Protein AF-A0AAE0JB68-F1 (afdb_monomer_lite)

Radius of gyration: 19.55 Å; chains: 1; bounding box: 58×39×53 Å

Secondary structure (DSSP, 8-state):
-HHHHHT-SSPPPHHHHHHSPPPPTT--EEEEEEEEEE-TTS--EEEEEEE--TTTTHHHHHHHHHTT---HHHHHHHHTT-EEEEEEEEEEEEPPPGGGHHHHHHHHHHHHHHHHHHTT-B-----TTHHHHHTTSSS-GGG-SSEE-BSS-GGGPPPTTGGGTT--HHHHHHHHHHHHHHHHHHHHT--

Sequence (191 aa):
GLSDVLQSAVPPTIDFFKSLPTLPNDALVWGIYALVFEKEDQLPKLYIGSGTESKIGLRDRFRDYNRGDFTDLPSKCLKKGWTEKHRGLLCWSSIPPEIDIPLQRLRFLAIEATLAFAFSVVRNRPQKTDDVWSEIVPWPQATFPWAPLCTHSAFWEVPRGIDKINITSEELEERKAMQAQRKYCLTCHRN

Foldseek 3Di:
DLVVQQVDLAHDAVVVLVPADDDDPPDQKKFKKKWWKDDPPDQIAIDIDIFQDQTRTCVVVVVCVVVLNDPDQVSVCVVVVIDGPDIHTPDIDHRDDPLCSQVVQVVRLVVRLVVCLLLVQAPDPPDPCPVVSCVVHSDDPVRYSHHHRHPDGSVPDDGPCNVRNPDDPVNVVVVVVVVVVVVVVVVVVVD

pLDDT: mean 88.95, std 10.43, range [44.5, 98.38]

Organism: NCBI:txid94610

Structure (mmCIF, N/CA/C/O backbone):
data_AF-A0AAE0JB68-F1
#
_entry.id   AF-A0AAE0JB68-F1
#
loop_
_atom_site.group_PDB
_atom_site.id
_atom_site.type_symbol
_atom_site.label_atom_id
_atom_site.label_alt_id
_atom_site.label_comp_id
_atom_site.label_asym_id
_atom_site.label_entity_id
_atom_site.label_seq_id
_atom_site.pdbx_PDB_ins_code
_atom_site.Cartn_x
_atom_site.Cartn_y
_atom_site.Cartn_z
_atom_site.occupancy
_atom_site.B_iso_or_equiv
_atom_site.auth_seq_id
_atom_site.auth_comp_id
_atom_site.auth_asym_id
_atom_site.auth_atom_id
_atom_site.pdbx_PDB_model_num
ATOM 1 N N . GLY A 1 1 ? -4.426 -16.993 4.082 1.00 78.00 1 GLY A N 1
ATOM 2 C CA . GLY A 1 1 ? -3.666 -16.002 3.287 1.00 78.00 1 GLY A CA 1
ATOM 3 C C . GLY A 1 1 ? -4.583 -14.885 2.810 1.00 78.00 1 GLY A C 1
ATOM 4 O O . GLY A 1 1 ? -5.727 -14.845 3.238 1.00 78.00 1 GLY A O 1
ATOM 5 N N . LEU A 1 2 ? -4.116 -13.979 1.938 1.00 87.38 2 LEU A N 1
ATOM 6 C CA . LEU A 1 2 ? -4.928 -12.839 1.464 1.00 87.38 2 LEU A CA 1
ATOM 7 C C . LEU A 1 2 ? -6.229 -13.279 0.762 1.00 87.38 2 LEU A C 1
ATOM 9 O O . LEU A 1 2 ? -7.265 -12.662 0.976 1.00 87.38 2 LEU A O 1
ATOM 13 N N . SER A 1 3 ? -6.192 -14.368 -0.015 1.00 88.62 3 SER A N 1
ATOM 14 C CA . SER A 1 3 ? -7.388 -14.929 -0.667 1.00 88.62 3 SER A CA 1
ATOM 15 C C . SER A 1 3 ? -8.459 -15.347 0.343 1.00 88.62 3 SER A C 1
ATOM 17 O O . SER A 1 3 ? -9.617 -14.981 0.183 1.00 88.62 3 SER A O 1
ATOM 19 N N . ASP A 1 4 ? -8.072 -16.061 1.404 1.00 91.00 4 ASP A N 1
ATOM 20 C CA . ASP A 1 4 ? -9.011 -16.513 2.442 1.00 91.00 4 ASP A CA 1
ATOM 21 C C . ASP A 1 4 ? -9.648 -15.324 3.168 1.00 91.00 4 ASP A C 1
ATOM 23 O O . ASP A 1 4 ? -10.833 -15.344 3.483 1.00 91.00 4 ASP A O 1
ATOM 27 N N . VAL A 1 5 ? -8.870 -14.256 3.389 1.00 92.94 5 VAL A N 1
ATOM 28 C CA . VAL A 1 5 ? -9.378 -13.018 3.990 1.00 92.94 5 VAL A CA 1
ATOM 29 C C . VAL A 1 5 ? -10.429 -12.377 3.098 1.00 92.94 5 VAL A C 1
ATOM 31 O O . VAL A 1 5 ? -11.480 -12.015 3.601 1.00 92.94 5 VAL A O 1
ATOM 34 N N . LEU A 1 6 ? -10.192 -12.273 1.789 1.00 91.06 6 LEU A N 1
ATOM 35 C CA . LEU A 1 6 ? -11.150 -11.672 0.853 1.00 91.06 6 LEU A CA 1
ATOM 36 C C . LEU A 1 6 ? -12.436 -12.498 0.675 1.00 91.06 6 LEU A C 1
ATOM 38 O O . LEU A 1 6 ? -13.438 -11.959 0.218 1.00 91.06 6 LEU A O 1
ATOM 42 N N . GLN A 1 7 ? -12.414 -13.783 1.033 1.00 91.88 7 GLN A N 1
ATOM 43 C CA . GLN A 1 7 ? -13.575 -14.681 0.985 1.00 91.88 7 GLN A CA 1
ATOM 44 C C . GLN A 1 7 ? -14.300 -14.803 2.337 1.00 91.88 7 GLN A C 1
ATOM 46 O O . GLN A 1 7 ? -15.308 -15.500 2.438 1.00 91.88 7 GLN A O 1
ATOM 51 N N . SER A 1 8 ? -13.797 -14.145 3.385 1.00 94.50 8 SER A N 1
ATOM 52 C CA . SER A 1 8 ? -14.402 -14.162 4.716 1.00 94.50 8 SER A CA 1
ATOM 53 C C . SER A 1 8 ? -15.726 -13.396 4.746 1.00 94.50 8 SER A C 1
ATOM 55 O O . SER A 1 8 ? -15.847 -12.310 4.181 1.00 94.50 8 SER A O 1
ATOM 57 N N . ALA A 1 9 ? -16.704 -13.911 5.496 1.00 94.00 9 ALA A N 1
ATOM 58 C CA . ALA A 1 9 ? -17.991 -13.246 5.714 1.00 94.00 9 ALA A CA 1
ATOM 59 C C . ALA A 1 9 ? -17.877 -11.936 6.519 1.00 94.00 9 ALA A C 1
ATOM 61 O O . ALA A 1 9 ? -18.766 -11.090 6.461 1.00 94.00 9 ALA A O 1
ATOM 62 N N . VAL A 1 10 ? -16.792 -11.771 7.279 1.00 94.69 10 VAL A N 1
ATOM 63 C CA . VAL A 1 10 ? -16.507 -10.575 8.085 1.00 94.69 10 VAL A CA 1
ATOM 64 C C . VAL A 1 10 ? -15.152 -9.984 7.699 1.00 94.69 10 VAL A C 1
ATOM 66 O O . VAL A 1 10 ? -14.248 -10.754 7.344 1.00 94.69 10 VAL A O 1
ATOM 69 N N . PRO A 1 11 ? -14.976 -8.650 7.780 1.00 95.38 11 PRO A N 1
ATOM 70 C CA . PRO A 1 11 ? -13.687 -8.034 7.502 1.00 95.38 11 PRO A CA 1
ATOM 71 C C . PRO A 1 11 ? -12.623 -8.547 8.482 1.00 95.38 11 PRO A C 1
ATOM 73 O O . PRO A 1 11 ? -12.948 -8.905 9.620 1.00 95.38 11 PRO A O 1
ATOM 76 N N . PRO A 1 12 ? -11.339 -8.581 8.079 1.00 96.81 12 PRO A N 1
ATOM 77 C CA . PRO A 1 12 ? -10.272 -8.938 9.003 1.00 96.81 12 PRO A CA 1
ATOM 78 C C . PRO A 1 12 ? -10.174 -7.907 10.135 1.00 96.81 12 PRO A C 1
ATOM 80 O O . PRO A 1 12 ? -10.667 -6.785 10.027 1.00 96.81 12 PRO A O 1
ATOM 83 N N . THR A 1 13 ? -9.493 -8.260 11.223 1.00 96.56 13 THR A N 1
ATOM 84 C CA . THR A 1 13 ? -9.129 -7.290 12.264 1.00 96.56 13 THR A CA 1
ATOM 85 C C . THR A 1 13 ? -7.887 -6.496 11.855 1.00 96.56 13 THR A C 1
ATOM 87 O O . THR A 1 13 ? -7.182 -6.855 10.909 1.00 96.56 13 THR A O 1
ATOM 90 N N . ILE A 1 14 ? -7.563 -5.427 12.591 1.00 97.12 14 ILE A N 1
ATOM 91 C CA . ILE A 1 14 ? -6.316 -4.683 12.350 1.00 97.12 14 ILE A CA 1
ATOM 92 C C . ILE A 1 14 ? -5.063 -5.557 12.554 1.00 97.12 14 ILE A C 1
ATOM 94 O O . ILE A 1 14 ? -4.027 -5.314 11.933 1.00 97.12 14 ILE A O 1
ATOM 98 N N . ASP A 1 15 ? -5.159 -6.605 13.378 1.00 97.06 15 ASP A N 1
ATOM 99 C CA . ASP A 1 15 ? -4.041 -7.500 13.688 1.00 97.06 15 ASP A CA 1
ATOM 100 C C . ASP A 1 15 ? -3.613 -8.339 12.486 1.00 97.06 15 ASP A C 1
ATOM 102 O O . ASP A 1 15 ? -2.429 -8.643 12.352 1.00 97.06 15 ASP A O 1
ATOM 106 N N . PHE A 1 16 ? -4.528 -8.626 11.551 1.00 97.06 16 PHE A N 1
ATOM 107 C CA . PHE A 1 16 ? -4.166 -9.217 10.263 1.00 97.06 16 PHE A CA 1
ATOM 108 C C . PHE A 1 16 ? -3.085 -8.385 9.567 1.00 97.06 16 PHE A C 1
ATOM 110 O O . PHE A 1 16 ? -2.043 -8.921 9.190 1.00 97.06 16 PHE A O 1
ATOM 117 N N . PHE A 1 17 ? -3.282 -7.067 9.470 1.00 97.94 17 PHE A N 1
ATOM 118 C CA . PHE A 1 17 ? -2.320 -6.175 8.824 1.00 97.94 17 PHE A CA 1
ATOM 119 C C . PHE A 1 17 ? -1.008 -6.097 9.596 1.00 97.94 17 PHE A C 1
ATOM 121 O O . PHE A 1 17 ? 0.047 -6.076 8.971 1.00 97.94 17 PHE A O 1
ATOM 128 N N . LYS A 1 18 ? -1.055 -6.119 10.934 1.00 97.69 18 LYS A N 1
ATOM 129 C CA . LYS A 1 18 ? 0.148 -6.176 11.783 1.00 97.69 18 LYS A CA 1
ATOM 130 C C . LYS A 1 18 ? 0.911 -7.499 11.660 1.00 97.69 18 LYS A C 1
ATOM 132 O O . LYS A 1 18 ? 2.112 -7.527 11.895 1.00 97.69 18 LYS A O 1
ATOM 137 N N . SER A 1 19 ? 0.235 -8.581 11.278 1.00 97.06 19 SER A N 1
ATOM 138 C CA . SER A 1 19 ? 0.860 -9.887 11.039 1.00 97.06 19 SER A CA 1
ATOM 139 C C . SER A 1 19 ? 1.493 -10.023 9.649 1.00 97.06 19 SER A C 1
ATOM 141 O O . SER A 1 19 ? 2.222 -10.983 9.401 1.00 97.06 19 SER A O 1
ATOM 143 N N . LEU A 1 20 ? 1.223 -9.085 8.728 1.00 96.88 20 LEU A N 1
ATOM 144 C CA . LEU A 1 20 ? 1.756 -9.147 7.368 1.00 96.88 20 LEU A CA 1
ATOM 145 C C . LEU A 1 20 ? 3.289 -9.065 7.378 1.00 96.88 20 LEU A C 1
ATOM 147 O O . LEU A 1 20 ? 3.852 -8.288 8.158 1.00 96.88 20 LEU A O 1
ATOM 151 N N . PRO A 1 21 ? 3.968 -9.793 6.474 1.00 96.25 21 PRO A N 1
ATOM 152 C CA . PRO A 1 21 ? 5.421 -9.778 6.399 1.00 96.25 21 PRO A CA 1
ATOM 153 C C . PRO A 1 21 ? 5.929 -8.373 6.078 1.00 96.25 21 PRO A C 1
ATOM 155 O O . PRO A 1 21 ? 5.356 -7.662 5.252 1.00 96.25 21 PRO A O 1
ATOM 158 N N . THR A 1 22 ? 7.017 -7.969 6.723 1.00 96.19 22 THR A N 1
ATOM 159 C CA . THR A 1 22 ? 7.701 -6.711 6.421 1.00 96.19 22 THR A CA 1
ATOM 160 C C . THR A 1 22 ? 8.677 -6.907 5.261 1.00 96.19 22 THR A C 1
ATOM 162 O O . THR A 1 22 ? 9.050 -8.029 4.917 1.00 96.19 22 THR A O 1
ATOM 165 N N . LEU A 1 23 ? 9.088 -5.810 4.622 1.00 94.12 23 LEU A N 1
ATOM 166 C CA . LEU A 1 23 ? 10.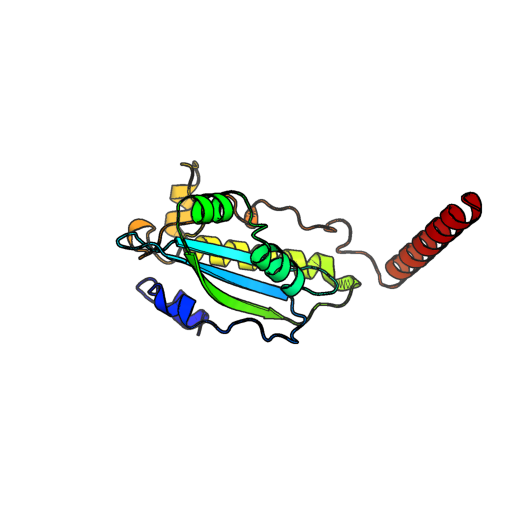091 -5.861 3.559 1.00 94.12 23 LEU A CA 1
ATOM 167 C C . LEU A 1 23 ? 11.459 -6.270 4.140 1.00 94.12 23 LEU A C 1
ATOM 169 O O . LEU A 1 23 ? 11.966 -5.545 5.000 1.00 94.12 23 LEU A O 1
ATOM 173 N N . PRO A 1 24 ? 12.091 -7.360 3.660 1.00 90.44 24 PRO A N 1
ATOM 174 C CA . PRO A 1 24 ? 13.457 -7.692 4.054 1.00 90.44 24 PRO A CA 1
ATOM 175 C C . PRO A 1 24 ? 14.432 -6.568 3.677 1.00 90.44 24 PRO A C 1
ATOM 177 O O . PRO A 1 24 ? 14.295 -5.946 2.621 1.00 90.44 24 PRO A O 1
ATOM 180 N N . ASN A 1 25 ? 15.434 -6.313 4.521 1.00 83.38 25 ASN A N 1
ATOM 181 C CA . ASN A 1 25 ? 16.357 -5.178 4.365 1.00 83.38 25 ASN A CA 1
ATOM 182 C C . ASN A 1 25 ? 17.106 -5.164 3.019 1.00 83.38 25 ASN A C 1
ATOM 184 O O . ASN A 1 25 ? 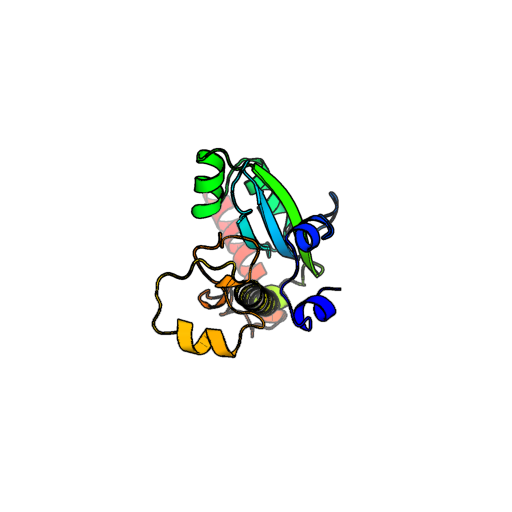17.441 -4.098 2.503 1.00 83.38 25 ASN A O 1
ATOM 188 N N . ASP A 1 26 ? 17.373 -6.338 2.457 1.00 88.12 26 ASP A N 1
ATOM 189 C CA . ASP A 1 26 ? 18.114 -6.571 1.221 1.00 88.12 26 ASP A CA 1
ATOM 190 C C . ASP A 1 26 ? 17.214 -6.762 -0.012 1.00 88.12 26 ASP A C 1
ATOM 192 O O . ASP A 1 26 ? 17.703 -6.660 -1.138 1.00 88.12 26 ASP A O 1
ATOM 196 N N . ALA A 1 27 ? 15.895 -6.878 0.161 1.00 92.00 27 ALA A N 1
ATOM 197 C CA . ALA A 1 27 ? 14.963 -7.083 -0.941 1.00 92.00 27 ALA A CA 1
ATOM 198 C C . ALA A 1 27 ? 14.853 -5.856 -1.867 1.00 92.00 27 ALA A C 1
ATOM 200 O O . ALA A 1 27 ? 14.713 -4.711 -1.416 1.00 92.00 27 ALA A O 1
ATOM 201 N N . LEU A 1 28 ? 14.881 -6.115 -3.178 1.00 94.94 28 LEU A N 1
ATOM 202 C CA . LEU A 1 28 ? 14.582 -5.166 -4.253 1.00 94.94 28 LEU A CA 1
ATOM 203 C C . LEU A 1 28 ? 13.347 -5.676 -4.996 1.00 94.94 28 LEU A C 1
ATOM 205 O O . LEU A 1 28 ? 13.440 -6.462 -5.937 1.00 94.94 28 LEU A O 1
ATOM 209 N N . VAL A 1 29 ? 12.176 -5.273 -4.514 1.00 96.69 29 VAL A N 1
ATOM 210 C CA . VAL A 1 29 ? 10.888 -5.774 -5.002 1.00 96.69 29 VAL A CA 1
ATOM 211 C C . VAL A 1 29 ? 9.932 -4.629 -5.277 1.00 96.69 29 VAL A C 1
ATOM 213 O O . VAL A 1 29 ? 9.975 -3.582 -4.621 1.00 96.69 29 VAL A O 1
ATOM 216 N N . TRP A 1 30 ? 9.048 -4.845 -6.242 1.00 97.44 30 TRP A N 1
ATOM 217 C CA . TRP A 1 30 ? 7.815 -4.079 -6.347 1.00 97.44 30 TRP A CA 1
ATOM 218 C C . TRP A 1 30 ? 6.777 -4.687 -5.424 1.00 97.44 30 TRP A C 1
ATOM 220 O O . TRP A 1 30 ? 6.769 -5.897 -5.205 1.00 97.44 30 TRP A O 1
ATOM 230 N N . GLY A 1 31 ? 5.893 -3.865 -4.877 1.00 97.06 31 GLY A N 1
ATOM 231 C CA . GLY A 1 31 ? 4.892 -4.383 -3.961 1.00 97.06 31 GLY A CA 1
ATOM 232 C C . GLY A 1 31 ? 3.792 -3.403 -3.626 1.00 97.06 31 GLY A C 1
ATOM 233 O O . GLY A 1 31 ? 3.916 -2.198 -3.848 1.00 97.06 31 GLY A O 1
ATOM 234 N N . ILE A 1 32 ? 2.730 -3.969 -3.066 1.00 97.88 32 ILE A N 1
ATOM 235 C CA . ILE A 1 32 ? 1.633 -3.266 -2.413 1.00 97.88 32 ILE A CA 1
ATOM 236 C C . ILE A 1 32 ? 1.787 -3.508 -0.921 1.00 97.88 32 ILE A C 1
ATOM 238 O O . ILE A 1 32 ? 1.985 -4.644 -0.483 1.00 97.88 32 ILE A O 1
ATOM 242 N N . TYR A 1 33 ? 1.715 -2.437 -0.147 1.00 97.62 33 TYR A N 1
ATOM 243 C CA . TYR A 1 33 ? 1.906 -2.459 1.294 1.00 97.62 33 TYR A CA 1
ATOM 244 C C . TYR A 1 33 ? 0.721 -1.826 2.011 1.00 97.62 33 TYR A C 1
ATOM 246 O O . TYR A 1 33 ? 0.002 -1.000 1.452 1.00 97.62 33 TYR A O 1
ATOM 254 N N . ALA A 1 34 ? 0.565 -2.203 3.274 1.00 98.00 34 ALA A N 1
ATOM 255 C CA . ALA A 1 34 ? -0.344 -1.600 4.227 1.00 98.00 34 ALA A CA 1
ATOM 256 C C . ALA A 1 34 ? 0.455 -0.926 5.351 1.00 98.00 34 ALA A C 1
ATOM 258 O O . ALA A 1 34 ? 1.386 -1.520 5.902 1.00 98.00 34 ALA A O 1
ATOM 259 N N . LEU A 1 35 ? 0.079 0.302 5.706 1.00 98.06 35 LEU A N 1
ATOM 260 C CA . LEU A 1 35 ? 0.587 1.017 6.875 1.00 98.06 35 LEU A CA 1
ATOM 261 C C . LEU A 1 35 ? -0.505 1.100 7.935 1.00 98.06 35 LEU A C 1
ATOM 263 O O . LEU A 1 35 ? -1.611 1.571 7.651 1.00 98.06 35 LEU A O 1
ATOM 267 N N . VAL A 1 36 ? -0.171 0.693 9.155 1.00 98.38 36 VAL A N 1
ATOM 268 C CA . VAL A 1 36 ? -1.064 0.777 10.314 1.00 98.38 36 VAL A CA 1
ATOM 269 C C . VAL A 1 36 ? -0.619 1.935 11.191 1.00 98.38 36 VAL A C 1
ATOM 271 O O . VAL A 1 36 ? 0.511 1.951 11.677 1.00 98.38 36 VAL A O 1
ATOM 274 N N . PHE A 1 37 ? -1.517 2.889 11.418 1.00 98.31 37 PHE A N 1
ATOM 275 C CA . PHE A 1 37 ? -1.301 4.007 12.327 1.00 98.31 37 PHE A CA 1
ATOM 276 C C . PHE A 1 37 ? -2.201 3.876 13.547 1.00 98.31 37 PHE A C 1
ATOM 278 O O . PHE A 1 37 ? -3.404 3.661 13.413 1.00 98.31 37 PHE A O 1
ATOM 285 N N . GLU A 1 38 ? -1.638 4.089 14.730 1.00 98.25 38 GLU A N 1
ATOM 286 C CA . GLU A 1 38 ? -2.383 4.040 15.986 1.00 98.25 38 GLU A CA 1
ATOM 287 C C . GLU A 1 38 ? -2.181 5.299 16.811 1.00 98.25 38 GLU A C 1
ATOM 289 O O . GLU A 1 38 ? -1.159 5.989 16.720 1.00 98.25 38 GLU A O 1
ATOM 294 N N . LYS A 1 39 ? -3.190 5.574 17.627 1.00 97.69 39 LYS A N 1
ATOM 295 C CA . LYS A 1 39 ? -3.182 6.573 18.679 1.00 97.69 39 LYS A CA 1
ATOM 296 C C . LYS A 1 39 ? -4.054 6.037 19.810 1.00 97.69 39 LYS A C 1
ATOM 298 O O . LYS A 1 39 ? -5.062 5.392 19.537 1.00 97.69 39 LYS A O 1
ATOM 303 N N . GLU A 1 40 ? -3.637 6.280 21.045 1.00 96.12 40 GLU A N 1
ATOM 304 C CA . GLU A 1 40 ? -4.367 5.852 22.241 1.00 96.12 40 GLU A CA 1
ATOM 305 C C . GLU A 1 40 ? -5.832 6.311 22.185 1.00 96.12 40 GLU A C 1
ATOM 307 O O . GLU A 1 40 ? -6.117 7.425 21.735 1.00 96.12 40 GLU A O 1
ATOM 312 N N . ASP A 1 41 ? -6.744 5.412 22.562 1.00 93.75 41 ASP A N 1
ATOM 313 C CA . ASP A 1 41 ? -8.201 5.611 22.569 1.00 93.75 41 ASP A CA 1
ATOM 314 C C . ASP A 1 41 ? -8.813 6.077 21.238 1.00 93.75 41 ASP A C 1
ATOM 316 O O . ASP A 1 41 ? -9.861 6.728 21.199 1.00 93.75 41 ASP A O 1
ATOM 320 N N . GLN A 1 42 ? -8.163 5.775 20.113 1.00 96.81 42 GLN A N 1
ATOM 321 C CA . GLN A 1 42 ? -8.664 6.097 18.781 1.00 96.81 42 GLN A CA 1
ATOM 322 C C . GLN A 1 42 ? -8.642 4.863 17.882 1.00 96.81 42 GLN A C 1
ATOM 324 O O . GLN A 1 42 ? -7.727 4.044 17.937 1.00 96.81 42 GLN A O 1
ATOM 329 N N . LEU A 1 43 ? -9.638 4.767 16.998 1.00 95.94 43 LEU A N 1
ATOM 330 C CA . LEU A 1 43 ? -9.702 3.710 15.992 1.00 95.94 43 LEU A CA 1
ATOM 331 C C . LEU A 1 43 ? -8.428 3.738 15.123 1.00 95.94 43 LEU A C 1
ATOM 333 O O . LEU A 1 43 ? -8.078 4.818 14.634 1.00 95.94 43 LEU A O 1
ATOM 337 N N . PRO A 1 44 ? -7.736 2.606 14.895 1.00 97.88 44 PRO A N 1
ATOM 338 C CA . PRO A 1 44 ? -6.539 2.590 14.063 1.00 97.88 44 PRO A CA 1
ATOM 339 C C . PRO A 1 44 ? -6.853 3.103 12.657 1.00 97.88 44 PRO A C 1
ATOM 341 O O . PRO A 1 44 ? -7.989 3.049 12.186 1.00 97.88 44 PRO A O 1
ATOM 344 N N . LYS A 1 45 ? -5.838 3.612 11.966 1.00 97.62 45 LYS A N 1
ATOM 345 C CA . LYS A 1 45 ? -5.968 4.082 10.587 1.00 97.62 45 LYS A CA 1
ATOM 346 C C . LYS A 1 45 ? -5.141 3.227 9.658 1.00 97.62 45 LYS A C 1
ATOM 348 O O . LYS A 1 45 ? -3.987 2.923 9.959 1.00 97.62 45 LYS A O 1
ATOM 353 N N . LEU A 1 46 ? -5.733 2.891 8.522 1.00 97.81 46 LEU A N 1
ATOM 354 C CA . LEU A 1 46 ? -5.126 2.018 7.534 1.00 97.81 46 LEU A CA 1
ATOM 355 C C . LEU A 1 46 ? -4.897 2.779 6.228 1.00 97.81 46 LEU A C 1
ATOM 357 O O . LEU A 1 46 ? -5.795 3.442 5.706 1.00 97.81 46 LEU A O 1
ATOM 361 N N . TYR A 1 47 ? -3.676 2.678 5.712 1.00 97.12 47 TYR A N 1
ATOM 362 C CA . TYR A 1 47 ? -3.274 3.193 4.405 1.00 97.12 47 TYR A CA 1
ATOM 363 C C . TYR A 1 47 ? -2.760 2.038 3.554 1.00 97.12 47 TYR A C 1
ATOM 365 O O . TYR A 1 47 ? -1.984 1.225 4.049 1.00 97.12 47 TYR A O 1
ATOM 373 N N . ILE A 1 48 ? -3.153 1.989 2.283 1.00 97.44 48 ILE A N 1
ATOM 374 C CA . ILE A 1 48 ? -2.593 1.069 1.291 1.00 97.44 48 ILE A CA 1
ATOM 375 C C . ILE A 1 48 ? -1.976 1.898 0.175 1.00 97.44 48 ILE A C 1
ATOM 377 O O . ILE A 1 48 ? -2.560 2.892 -0.256 1.00 97.44 48 ILE A O 1
ATOM 381 N N . GLY A 1 49 ? -0.796 1.481 -0.269 1.00 95.94 49 GLY A N 1
ATOM 382 C CA . GLY A 1 49 ? -0.117 2.069 -1.413 1.00 95.94 49 GLY A CA 1
ATOM 383 C C . GLY A 1 49 ? 0.775 1.054 -2.114 1.00 95.94 49 GLY A C 1
ATOM 384 O O . GLY A 1 49 ? 1.015 -0.041 -1.597 1.00 95.94 49 GLY A O 1
ATOM 385 N N . SER A 1 50 ? 1.312 1.425 -3.274 1.00 96.19 50 SER A N 1
ATOM 386 C CA . SER A 1 50 ? 2.329 0.640 -3.978 1.00 96.19 50 SER A CA 1
ATOM 387 C C . SER A 1 50 ? 3.678 1.351 -4.086 1.00 96.19 50 SER A C 1
ATOM 389 O O . SER A 1 50 ? 3.822 2.561 -3.879 1.00 96.19 50 SER A O 1
ATOM 391 N N . GLY A 1 51 ? 4.715 0.564 -4.369 1.00 94.94 51 GLY A N 1
ATOM 392 C CA . GLY A 1 51 ? 6.040 1.047 -4.735 1.00 94.94 51 GLY A CA 1
ATOM 393 C C . GLY A 1 51 ? 6.556 0.290 -5.950 1.00 94.94 51 GLY A C 1
ATOM 394 O O . GLY A 1 51 ? 6.838 -0.902 -5.867 1.00 94.94 51 GLY A O 1
ATOM 395 N N . THR A 1 52 ? 6.683 1.003 -7.070 1.00 94.81 52 THR A N 1
ATOM 396 C CA . THR A 1 52 ? 7.069 0.461 -8.388 1.00 94.81 52 THR A CA 1
ATOM 397 C C . THR A 1 52 ? 8.227 1.249 -9.018 1.00 94.81 52 THR A C 1
ATOM 399 O O . THR A 1 52 ? 8.302 1.476 -10.236 1.00 94.81 52 THR A O 1
ATOM 402 N N . GLU A 1 53 ? 9.140 1.736 -8.171 1.00 92.12 53 GLU A N 1
ATOM 403 C CA . GLU A 1 53 ? 10.371 2.379 -8.632 1.00 92.12 53 GLU A CA 1
ATOM 404 C C . GLU A 1 53 ? 11.256 1.340 -9.343 1.00 92.12 53 GLU A C 1
ATOM 406 O O . GLU A 1 53 ? 11.446 0.219 -8.877 1.00 92.12 53 GLU A O 1
ATOM 411 N N . SER A 1 54 ? 11.758 1.703 -10.519 1.00 87.88 54 SER A N 1
ATOM 412 C CA . SER A 1 54 ? 12.419 0.807 -11.473 1.00 87.88 54 SER A CA 1
ATOM 413 C C . SER A 1 54 ? 13.760 0.212 -11.033 1.00 87.88 54 SER A C 1
ATOM 415 O O . SER A 1 54 ? 14.199 -0.758 -11.635 1.00 87.88 54 SER A O 1
ATOM 417 N N . LYS A 1 55 ? 14.435 0.778 -10.032 1.00 89.19 55 LYS A N 1
ATOM 418 C CA . LYS A 1 55 ? 15.779 0.371 -9.597 1.00 89.19 55 LYS A CA 1
ATOM 419 C C . LYS A 1 55 ? 15.779 -0.253 -8.214 1.00 89.19 55 LYS A C 1
ATOM 421 O O . LYS A 1 55 ? 16.465 -1.245 -7.998 1.00 89.19 55 LYS A O 1
ATOM 426 N N . ILE A 1 56 ? 15.048 0.342 -7.273 1.00 92.69 56 ILE A N 1
ATOM 427 C CA . ILE A 1 56 ? 15.061 -0.102 -5.871 1.00 92.69 56 ILE A CA 1
ATOM 428 C C . ILE A 1 56 ? 13.666 -0.402 -5.308 1.00 92.69 56 ILE A C 1
ATOM 430 O O . ILE A 1 56 ? 13.540 -0.752 -4.133 1.00 92.69 56 ILE A O 1
ATOM 434 N N . GLY A 1 57 ? 12.624 -0.306 -6.141 1.00 94.44 57 GLY A N 1
ATOM 435 C CA . GLY A 1 57 ? 11.269 -0.733 -5.806 1.00 94.44 57 GLY A CA 1
ATOM 436 C C . GLY A 1 57 ? 10.708 -0.051 -4.560 1.00 94.44 57 GLY A C 1
ATOM 437 O O . GLY A 1 57 ? 10.803 1.167 -4.397 1.00 94.44 57 GLY A O 1
ATOM 438 N N . LEU A 1 58 ? 10.128 -0.846 -3.660 1.00 95.75 58 LEU A N 1
ATOM 439 C CA . LEU A 1 58 ? 9.554 -0.372 -2.398 1.00 95.75 58 LEU A CA 1
ATOM 440 C C . LEU A 1 58 ? 10.556 0.315 -1.468 1.00 95.75 58 LEU A C 1
ATOM 442 O O . LEU A 1 58 ? 10.160 1.171 -0.675 1.00 95.75 58 LEU A O 1
ATOM 446 N N . ARG A 1 59 ? 11.849 -0.018 -1.565 1.00 94.56 59 ARG A N 1
ATOM 447 C CA . ARG A 1 59 ? 12.875 0.568 -0.694 1.00 94.56 59 ARG A CA 1
ATOM 448 C C . ARG A 1 59 ? 12.957 2.082 -0.856 1.00 94.56 59 ARG A C 1
ATOM 450 O O . ARG A 1 59 ? 13.180 2.772 0.134 1.00 94.56 59 ARG A O 1
ATOM 457 N N . ASP A 1 60 ? 12.749 2.588 -2.073 1.00 94.00 60 ASP A N 1
ATOM 458 C CA . ASP A 1 60 ? 12.704 4.029 -2.347 1.00 94.00 60 ASP A CA 1
ATOM 459 C C . ASP A 1 60 ? 11.653 4.707 -1.464 1.00 94.00 60 ASP A C 1
ATOM 461 O O . ASP A 1 60 ? 11.955 5.603 -0.681 1.00 94.00 60 ASP A O 1
ATOM 465 N N . ARG A 1 61 ? 10.431 4.167 -1.504 1.00 93.81 61 ARG A N 1
ATOM 466 C CA . ARG A 1 61 ? 9.275 4.677 -0.769 1.00 93.81 61 ARG A CA 1
ATOM 467 C C . ARG A 1 61 ? 9.440 4.578 0.736 1.00 93.81 61 ARG A C 1
ATOM 469 O O . ARG A 1 61 ? 9.112 5.508 1.461 1.00 93.81 61 ARG A O 1
ATOM 476 N N . PHE A 1 62 ? 9.974 3.462 1.210 1.00 94.94 62 PHE A N 1
ATOM 477 C CA . PHE A 1 62 ? 10.166 3.247 2.639 1.00 94.94 62 PHE A CA 1
ATOM 478 C C . PHE A 1 62 ? 11.281 4.125 3.203 1.00 94.94 62 PHE A C 1
ATOM 480 O O . PHE A 1 62 ? 11.181 4.562 4.348 1.00 94.94 62 PHE A O 1
ATOM 487 N N . ARG A 1 63 ? 12.308 4.438 2.405 1.00 93.62 63 ARG A N 1
ATOM 488 C CA . ARG A 1 63 ? 13.332 5.419 2.774 1.00 93.62 63 ARG A CA 1
ATOM 489 C C . ARG A 1 63 ? 12.727 6.811 2.951 1.00 93.62 63 ARG A C 1
ATOM 491 O O . ARG A 1 63 ? 13.084 7.479 3.917 1.00 93.62 63 ARG A O 1
ATOM 498 N N . ASP A 1 64 ? 11.823 7.221 2.065 1.00 92.81 64 ASP A N 1
ATOM 499 C CA . ASP A 1 64 ? 11.116 8.503 2.176 1.00 92.81 64 ASP A CA 1
ATOM 500 C C . ASP A 1 64 ? 10.285 8.543 3.474 1.00 92.81 64 ASP A C 1
ATOM 502 O O . ASP A 1 64 ? 10.417 9.456 4.287 1.00 92.81 64 ASP A O 1
ATOM 506 N N . TYR A 1 65 ? 9.534 7.482 3.772 1.00 94.38 65 TYR A N 1
ATOM 507 C CA . TYR A 1 65 ? 8.766 7.384 5.021 1.00 94.38 65 TYR A CA 1
ATOM 508 C C . TYR A 1 65 ? 9.630 7.415 6.278 1.00 94.38 65 TYR A C 1
ATOM 510 O O . TYR A 1 65 ? 9.274 8.074 7.252 1.00 94.38 65 TYR A O 1
ATOM 518 N N . ASN A 1 66 ? 10.802 6.782 6.253 1.00 92.88 66 ASN A N 1
ATOM 519 C CA . ASN A 1 66 ? 11.740 6.835 7.374 1.00 92.88 66 ASN A CA 1
ATOM 520 C C . ASN A 1 66 ? 12.288 8.254 7.620 1.00 92.88 66 ASN A C 1
ATOM 522 O O . ASN A 1 66 ? 12.744 8.546 8.721 1.00 92.88 66 ASN A O 1
ATOM 526 N N . ARG A 1 67 ? 12.232 9.142 6.618 1.00 91.75 67 ARG A N 1
ATOM 527 C CA . ARG A 1 67 ? 12.567 10.571 6.746 1.00 91.75 67 ARG A CA 1
ATOM 528 C C . ARG A 1 67 ? 11.372 11.433 7.163 1.00 91.75 67 ARG A C 1
ATOM 530 O O . ARG A 1 67 ? 11.538 12.626 7.387 1.00 91.75 67 ARG A O 1
ATOM 537 N N . GLY A 1 68 ? 10.183 10.844 7.287 1.00 88.62 68 GLY A N 1
ATOM 538 C CA . GLY A 1 68 ? 8.938 11.571 7.528 1.00 88.62 68 GLY A CA 1
ATOM 539 C C . GLY A 1 68 ? 8.288 12.126 6.256 1.00 88.62 68 GLY A C 1
ATOM 540 O O . GLY A 1 68 ? 7.298 12.856 6.354 1.00 88.62 68 GLY A O 1
ATOM 541 N N . ASP A 1 69 ? 8.786 11.750 5.074 1.00 92.00 69 ASP A N 1
ATOM 542 C CA . ASP A 1 69 ? 8.283 12.208 3.776 1.00 92.00 69 ASP A CA 1
ATOM 543 C C . ASP A 1 69 ? 7.062 11.384 3.351 1.00 92.00 69 ASP A C 1
ATOM 545 O O . ASP A 1 69 ? 7.080 10.568 2.428 1.00 92.00 69 ASP A O 1
ATOM 549 N N . PHE A 1 70 ? 5.967 11.591 4.074 1.00 90.56 70 PHE A N 1
ATOM 550 C CA . PHE A 1 70 ? 4.673 11.005 3.762 1.00 90.56 70 PHE A CA 1
ATOM 551 C C . PHE A 1 70 ? 3.851 11.898 2.837 1.00 90.56 70 PHE A C 1
ATOM 553 O O . PHE A 1 70 ? 3.944 13.126 2.858 1.00 90.56 70 PHE A O 1
ATOM 560 N N . THR A 1 71 ? 2.949 11.269 2.089 1.00 83.06 71 THR A N 1
ATOM 561 C CA . THR A 1 71 ? 1.892 11.978 1.365 1.00 83.06 71 THR A CA 1
ATOM 562 C C . THR A 1 71 ? 0.877 12.602 2.339 1.00 83.06 71 THR A C 1
ATOM 564 O O . THR A 1 71 ? 0.879 12.335 3.544 1.00 83.06 71 THR A O 1
ATOM 567 N N . ASP A 1 72 ? 0.011 13.466 1.805 1.00 85.94 72 ASP A N 1
ATOM 568 C CA . ASP A 1 72 ? -0.917 14.363 2.513 1.00 85.94 72 ASP A CA 1
ATOM 569 C C . ASP A 1 72 ? -1.476 13.856 3.867 1.00 85.94 72 ASP A C 1
ATOM 571 O O . ASP A 1 72 ? -1.142 14.390 4.931 1.00 85.94 72 ASP A O 1
ATOM 575 N N . LEU A 1 73 ? -2.342 12.833 3.858 1.00 90.69 73 LEU A N 1
ATOM 576 C CA . LEU A 1 73 ? -3.053 12.387 5.063 1.00 90.69 73 LEU A CA 1
ATOM 577 C C . LEU A 1 73 ? -2.185 11.633 6.079 1.00 90.69 73 LEU A C 1
ATOM 579 O O . LEU A 1 73 ? -2.315 11.945 7.269 1.00 90.69 73 LEU A O 1
ATOM 583 N N . PRO A 1 74 ? -1.313 10.685 5.686 1.00 92.81 74 PRO A N 1
ATOM 584 C CA . PRO A 1 74 ? -0.393 10.074 6.640 1.00 92.81 74 PRO A CA 1
ATOM 585 C C . PRO A 1 74 ? 0.516 11.112 7.321 1.00 92.81 74 PRO A C 1
ATOM 587 O O . PRO A 1 74 ? 0.626 11.104 8.547 1.00 92.81 74 PRO A O 1
ATOM 590 N N . SER A 1 75 ? 1.034 12.104 6.579 1.00 93.75 75 SER A N 1
ATOM 591 C CA . SER A 1 75 ? 1.809 13.215 7.162 1.00 93.75 75 SER A CA 1
ATOM 592 C C . SER A 1 75 ? 0.994 14.008 8.195 1.00 93.75 75 SER A C 1
ATOM 594 O O . SER A 1 75 ? 1.455 14.278 9.308 1.00 93.75 75 SER A O 1
ATOM 596 N N . LYS A 1 76 ? -0.268 14.335 7.878 1.00 93.94 76 LYS A N 1
ATOM 597 C CA . LYS A 1 76 ? -1.195 14.995 8.817 1.00 93.94 76 LYS A CA 1
ATOM 598 C C . LYS A 1 76 ? -1.508 14.138 10.046 1.00 93.94 76 LYS A C 1
ATOM 600 O O . LYS A 1 76 ? -1.731 14.701 11.116 1.00 93.94 76 LYS A O 1
ATOM 605 N N . CYS A 1 77 ? -1.562 12.811 9.921 1.00 93.94 77 CYS A N 1
ATOM 606 C CA . CYS A 1 77 ? -1.776 11.925 11.066 1.00 93.94 77 CYS A CA 1
ATOM 607 C C . CYS A 1 77 ? -0.577 11.940 12.010 1.00 93.94 77 CYS A C 1
ATOM 609 O O . CYS A 1 77 ? -0.772 12.162 13.203 1.00 93.94 77 CYS A O 1
ATOM 611 N N . LEU A 1 78 ? 0.643 11.825 11.484 1.00 95.12 78 LEU A N 1
ATOM 612 C CA . LEU A 1 78 ? 1.863 11.910 12.293 1.00 95.12 78 LEU A CA 1
ATOM 613 C C . LEU A 1 78 ? 1.938 13.234 13.067 1.00 95.12 78 LEU A C 1
ATOM 615 O O . LEU A 1 78 ? 2.113 13.236 14.283 1.00 95.12 78 LEU A O 1
ATOM 619 N N . LYS A 1 79 ? 1.657 14.365 12.404 1.00 95.81 79 LYS A N 1
ATOM 620 C CA . LYS A 1 79 ? 1.599 15.693 13.052 1.00 95.81 79 LYS A CA 1
ATOM 621 C C . LYS A 1 79 ? 0.543 15.802 14.161 1.00 95.81 79 LYS A C 1
ATOM 623 O O . LYS A 1 79 ? 0.663 16.652 15.034 1.00 95.81 79 LYS A O 1
ATOM 628 N N . LYS A 1 80 ? -0.498 14.963 14.137 1.00 96.31 80 LYS A N 1
ATOM 629 C CA . LYS A 1 80 ? -1.563 14.902 15.158 1.00 96.31 80 LYS A CA 1
ATOM 630 C C . LYS A 1 80 ? -1.266 13.904 16.289 1.00 96.31 80 LYS A C 1
ATOM 632 O O . LYS A 1 80 ? -2.170 13.587 17.072 1.00 96.31 80 LYS A O 1
ATOM 637 N N . GLY A 1 81 ? -0.036 13.395 16.359 1.00 96.50 81 GLY A N 1
ATOM 638 C CA . GLY A 1 81 ? 0.412 12.458 17.388 1.00 96.50 81 GLY A CA 1
ATOM 639 C C . GLY A 1 81 ? -0.017 11.013 17.144 1.00 96.50 81 GLY A C 1
ATOM 640 O O . GLY A 1 81 ? -0.149 10.260 18.100 1.00 96.50 81 GLY A O 1
ATOM 641 N N . TRP A 1 82 ? -0.297 10.632 15.895 1.00 97.56 82 TRP A N 1
ATOM 642 C CA . TRP A 1 82 ? -0.418 9.217 15.528 1.00 97.56 82 TRP A CA 1
ATOM 643 C C . TRP A 1 82 ? 0.972 8.624 15.300 1.00 97.56 82 TRP A C 1
ATOM 645 O O . TRP A 1 82 ? 1.888 9.336 14.891 1.00 97.56 82 TRP A O 1
ATOM 655 N N . THR A 1 83 ? 1.121 7.318 15.499 1.00 96.88 83 THR A N 1
ATOM 656 C CA . THR A 1 83 ? 2.377 6.593 15.261 1.00 96.88 83 THR A CA 1
ATOM 657 C C . THR A 1 83 ? 2.158 5.492 14.230 1.00 96.88 83 THR A C 1
ATOM 659 O O . THR A 1 83 ? 1.194 4.740 14.345 1.00 96.88 83 THR A O 1
ATOM 662 N N . GLU A 1 84 ? 3.050 5.374 13.242 1.00 96.81 84 GLU A N 1
ATOM 663 C CA . GLU A 1 84 ? 3.114 4.186 12.379 1.00 96.81 84 GLU A CA 1
ATOM 664 C C . GLU A 1 84 ? 3.572 2.991 13.229 1.00 96.81 84 GLU A C 1
ATOM 666 O O . GLU A 1 84 ? 4.677 2.993 13.768 1.00 96.81 84 GLU A O 1
ATOM 671 N N . LYS A 1 85 ? 2.707 1.990 13.390 1.00 97.44 85 LYS A N 1
ATOM 672 C CA . LYS A 1 85 ? 2.970 0.788 14.191 1.00 97.44 85 LYS A CA 1
ATOM 673 C C . LYS A 1 85 ? 3.456 -0.384 13.362 1.00 97.44 85 LYS A C 1
ATOM 675 O O . LYS A 1 85 ? 4.190 -1.217 13.881 1.00 97.44 85 LYS A O 1
ATOM 680 N N . HIS A 1 86 ? 3.024 -0.467 12.106 1.00 97.94 86 HIS A N 1
ATOM 681 C CA . HIS A 1 86 ? 3.408 -1.556 11.220 1.00 97.94 86 HIS A CA 1
ATOM 682 C C . HIS A 1 86 ? 3.408 -1.141 9.756 1.00 97.94 86 HIS A C 1
ATOM 684 O O . HIS A 1 86 ? 2.615 -0.294 9.336 1.00 97.94 86 HIS A O 1
ATOM 690 N N . ARG A 1 87 ? 4.263 -1.817 8.987 1.00 97.00 87 ARG A N 1
ATOM 691 C CA . ARG A 1 87 ? 4.424 -1.679 7.542 1.00 97.00 87 ARG A CA 1
ATOM 692 C C . ARG A 1 87 ? 4.535 -3.065 6.919 1.00 97.00 87 ARG A C 1
ATOM 694 O O . ARG A 1 87 ? 5.619 -3.640 6.850 1.00 97.00 87 ARG A O 1
ATOM 701 N N . GLY A 1 88 ? 3.396 -3.598 6.499 1.00 97.19 88 GLY A N 1
ATOM 702 C CA . GLY A 1 88 ? 3.264 -4.966 6.004 1.00 97.19 88 GLY A CA 1
ATOM 703 C C . GLY A 1 88 ? 3.070 -5.034 4.494 1.00 97.19 88 GLY A C 1
ATOM 704 O O . GLY A 1 88 ? 2.512 -4.117 3.898 1.00 97.19 88 GLY A O 1
ATOM 705 N N . LEU A 1 89 ? 3.508 -6.121 3.865 1.00 97.38 89 LEU A N 1
ATOM 706 C CA . LEU A 1 89 ? 3.323 -6.380 2.440 1.00 97.38 89 LEU A CA 1
ATOM 707 C C . LEU A 1 89 ? 2.052 -7.202 2.197 1.00 97.38 89 LEU A C 1
ATOM 709 O O . LEU A 1 89 ? 1.860 -8.255 2.800 1.00 97.38 89 LEU A O 1
ATOM 713 N N . LEU A 1 90 ? 1.206 -6.733 1.279 1.00 96.88 90 LEU A N 1
ATOM 714 C CA . LEU A 1 90 ? -0.004 -7.432 0.830 1.00 96.88 90 LEU A CA 1
ATOM 715 C C . LEU A 1 90 ? 0.302 -8.375 -0.340 1.00 96.88 90 LEU A C 1
ATOM 717 O O . LEU A 1 90 ? -0.149 -9.517 -0.354 1.00 96.88 90 LEU A O 1
ATOM 721 N N . CYS A 1 91 ? 1.097 -7.908 -1.303 1.00 95.12 91 CYS A N 1
ATOM 722 C CA . CYS A 1 91 ? 1.653 -8.719 -2.385 1.00 95.12 91 CYS A CA 1
ATOM 723 C C . CYS A 1 91 ? 2.890 -8.038 -2.984 1.00 95.12 91 CYS A C 1
ATOM 725 O O . CYS A 1 91 ? 3.030 -6.814 -2.914 1.00 95.12 91 CYS A O 1
ATOM 727 N N . TRP A 1 92 ? 3.791 -8.815 -3.581 1.00 96.62 92 TRP A N 1
ATOM 728 C CA . TRP A 1 92 ? 5.042 -8.308 -4.144 1.00 96.62 92 TRP A CA 1
ATOM 729 C C . TRP A 1 92 ? 5.565 -9.195 -5.275 1.00 96.62 92 TRP A C 1
ATOM 731 O O . TRP A 1 92 ? 5.172 -10.352 -5.411 1.00 96.62 92 TRP A O 1
ATOM 741 N N . SER A 1 93 ? 6.465 -8.640 -6.082 1.00 96.56 93 SER A N 1
ATOM 742 C CA . SER A 1 93 ? 7.192 -9.347 -7.138 1.00 96.56 93 SER A CA 1
ATOM 743 C C . SER A 1 93 ? 8.623 -8.829 -7.243 1.00 96.56 93 SER A C 1
ATOM 745 O O . SER A 1 93 ? 8.942 -7.738 -6.764 1.00 96.56 93 SER A O 1
ATOM 747 N N . SER A 1 94 ? 9.488 -9.567 -7.939 1.00 96.44 94 SER A N 1
ATOM 748 C CA . SER A 1 94 ? 10.744 -8.998 -8.429 1.00 96.44 94 SER A CA 1
ATOM 749 C C . SER A 1 94 ? 10.477 -7.752 -9.283 1.00 96.44 94 SER A C 1
ATOM 751 O O . SER A 1 94 ? 9.392 -7.580 -9.854 1.00 96.44 94 SER A O 1
ATOM 753 N N . ILE A 1 95 ? 11.470 -6.865 -9.350 1.00 96.06 95 ILE A N 1
ATOM 754 C CA . ILE A 1 95 ? 11.450 -5.742 -10.289 1.00 96.06 95 ILE A CA 1
ATOM 755 C C . ILE A 1 95 ? 11.454 -6.326 -11.712 1.00 96.06 95 ILE A C 1
ATOM 757 O O . ILE A 1 95 ? 12.316 -7.156 -12.013 1.00 96.06 95 ILE A O 1
ATOM 761 N N . PRO A 1 96 ? 10.499 -5.943 -12.574 1.00 94.44 96 PRO A N 1
ATOM 762 C CA . PRO A 1 96 ? 10.410 -6.498 -13.914 1.00 94.44 96 PRO A CA 1
ATOM 763 C C . PRO A 1 96 ? 11.526 -5.967 -14.828 1.00 94.44 96 PRO A C 1
ATOM 765 O O . PRO A 1 96 ? 12.096 -4.904 -14.555 1.00 94.44 96 PRO A O 1
ATOM 768 N N . PRO A 1 97 ? 11.807 -6.661 -15.945 1.00 91.94 97 PRO A N 1
ATOM 769 C CA . PRO A 1 97 ? 12.620 -6.118 -17.026 1.00 91.94 97 PRO A CA 1
ATOM 770 C C . PRO A 1 97 ? 12.086 -4.769 -17.514 1.00 91.94 97 PRO A C 1
ATOM 772 O O . PRO A 1 97 ? 10.886 -4.501 -17.464 1.00 91.94 97 PRO A O 1
ATOM 775 N N . GLU A 1 98 ? 12.975 -3.918 -18.026 1.00 89.44 98 GLU A N 1
ATOM 776 C CA . GLU A 1 98 ? 12.637 -2.536 -18.389 1.00 89.44 98 GLU A CA 1
ATOM 777 C C . GLU A 1 98 ? 11.499 -2.428 -19.411 1.00 89.44 98 GLU A C 1
ATOM 779 O O . GLU A 1 98 ? 10.647 -1.549 -19.287 1.00 89.44 98 GLU A O 1
ATOM 784 N N . ILE A 1 99 ? 11.460 -3.348 -20.376 1.00 88.19 99 ILE A N 1
ATOM 785 C CA . ILE A 1 99 ? 10.417 -3.402 -21.405 1.00 88.19 99 ILE A CA 1
ATOM 786 C C . ILE A 1 99 ? 9.027 -3.686 -20.818 1.00 88.19 99 ILE A C 1
ATOM 788 O O . ILE A 1 99 ? 8.029 -3.163 -21.306 1.00 88.19 99 ILE A O 1
ATOM 792 N N . ASP A 1 100 ? 8.965 -4.423 -19.708 1.00 90.62 100 ASP A N 1
ATOM 793 C CA . ASP A 1 100 ? 7.716 -4.825 -19.063 1.00 90.62 100 ASP A CA 1
ATOM 794 C C . ASP A 1 100 ? 7.239 -3.812 -18.012 1.00 90.62 100 ASP A C 1
ATOM 796 O O . ASP A 1 100 ? 6.090 -3.873 -17.566 1.00 90.62 100 ASP A O 1
ATOM 800 N N . ILE A 1 101 ? 8.092 -2.862 -17.600 1.00 92.25 101 ILE A N 1
ATOM 801 C CA . ILE A 1 101 ? 7.789 -1.873 -16.551 1.00 92.25 101 ILE A CA 1
ATOM 802 C C . ILE A 1 101 ? 6.431 -1.181 -16.763 1.00 92.25 101 ILE A C 1
ATOM 804 O O . ILE A 1 101 ? 5.673 -1.099 -15.790 1.00 92.25 101 ILE A O 1
ATOM 808 N N . PRO A 1 102 ? 6.081 -0.678 -17.966 1.00 91.12 102 PRO A N 1
ATOM 809 C CA . PRO A 1 102 ? 4.806 0.003 -18.178 1.00 91.12 102 PRO A CA 1
ATOM 810 C C . PRO A 1 102 ? 3.589 -0.878 -17.889 1.00 91.12 102 PRO A C 1
ATOM 812 O O . PRO A 1 102 ? 2.702 -0.486 -17.126 1.00 91.12 102 PRO A O 1
ATOM 815 N N . LEU A 1 103 ? 3.573 -2.089 -18.452 1.00 91.38 103 LEU A N 1
ATOM 816 C CA . LEU A 1 103 ? 2.468 -3.029 -18.290 1.00 91.38 103 LEU A CA 1
ATOM 817 C C . LEU A 1 103 ? 2.377 -3.528 -16.844 1.00 91.38 103 LEU A C 1
ATOM 819 O O . LEU A 1 103 ? 1.291 -3.617 -16.271 1.00 91.38 103 LEU A O 1
ATOM 823 N N . GLN A 1 104 ? 3.520 -3.802 -16.219 1.00 94.25 104 GLN A N 1
ATOM 824 C CA . GLN A 1 104 ? 3.564 -4.257 -14.835 1.00 94.25 104 GLN A CA 1
ATOM 825 C C . GLN A 1 104 ? 3.092 -3.163 -13.869 1.00 94.25 104 GLN A C 1
ATOM 827 O O . GLN A 1 104 ? 2.369 -3.467 -12.924 1.00 94.25 104 GLN A O 1
ATOM 832 N N . ARG A 1 105 ? 3.404 -1.883 -14.117 1.00 94.25 105 ARG A N 1
ATOM 833 C CA . ARG A 1 105 ? 2.863 -0.770 -13.314 1.00 94.25 105 ARG A CA 1
ATOM 834 C C . ARG A 1 105 ? 1.347 -0.695 -13.381 1.00 94.25 105 ARG A C 1
ATOM 836 O O . ARG A 1 105 ? 0.720 -0.511 -12.343 1.00 94.25 105 ARG A O 1
ATOM 843 N N . LEU A 1 106 ? 0.770 -0.872 -14.569 1.00 93.88 106 LEU A N 1
ATOM 844 C CA . LEU A 1 106 ? -0.681 -0.924 -14.730 1.00 93.88 106 LEU A CA 1
ATOM 845 C C . LEU A 1 106 ? -1.291 -2.047 -13.876 1.00 93.88 106 LEU A C 1
ATOM 847 O O . LEU A 1 106 ? -2.275 -1.817 -13.178 1.00 93.88 106 LEU A O 1
ATOM 851 N N . ARG A 1 107 ? -0.672 -3.236 -13.860 1.00 95.00 107 ARG A N 1
ATOM 852 C CA . ARG A 1 107 ? -1.123 -4.353 -13.012 1.00 95.00 107 ARG A CA 1
ATOM 853 C C . ARG A 1 107 ? -1.040 -4.020 -11.521 1.00 95.00 107 ARG A C 1
ATOM 855 O O . ARG A 1 107 ? -2.000 -4.265 -10.800 1.00 95.00 107 ARG A O 1
ATOM 862 N N . PHE A 1 108 ? 0.065 -3.435 -11.061 1.00 96.62 108 PHE A N 1
ATOM 863 C CA . PHE A 1 108 ? 0.213 -3.033 -9.659 1.00 96.62 108 PHE A CA 1
ATOM 864 C C . PHE A 1 108 ? -0.811 -1.974 -9.239 1.00 96.62 108 PHE A C 1
ATOM 866 O O . PHE A 1 108 ? -1.382 -2.101 -8.162 1.00 96.62 108 PHE A O 1
ATOM 873 N N . LEU A 1 109 ? -1.102 -0.987 -10.091 1.00 95.75 109 LEU A N 1
ATOM 874 C CA . LEU A 1 109 ? -2.142 0.011 -9.819 1.00 95.75 109 LEU A CA 1
ATOM 875 C C . LEU A 1 109 ? -3.541 -0.616 -9.765 1.00 95.75 109 LEU A C 1
ATOM 877 O O . LEU A 1 109 ? -4.323 -0.284 -8.878 1.00 95.75 109 LEU A O 1
ATOM 881 N N . ALA A 1 110 ? -3.847 -1.565 -10.655 1.00 95.25 110 ALA A N 1
ATOM 882 C CA . ALA A 1 110 ? -5.122 -2.282 -10.633 1.00 95.25 110 ALA A CA 1
ATOM 883 C C . ALA A 1 110 ? -5.300 -3.112 -9.348 1.00 95.25 110 ALA A C 1
ATOM 885 O O . ALA A 1 110 ? -6.368 -3.086 -8.732 1.00 95.25 110 ALA A O 1
ATOM 886 N N . ILE A 1 111 ? -4.251 -3.816 -8.907 1.00 96.19 111 ILE A N 1
ATOM 887 C CA . ILE A 1 111 ? -4.290 -4.590 -7.657 1.00 96.19 111 ILE A CA 1
ATOM 888 C C . ILE A 1 111 ? -4.358 -3.645 -6.448 1.00 96.19 111 ILE A C 1
ATOM 890 O O . ILE A 1 111 ? -5.147 -3.890 -5.539 1.00 96.19 111 ILE A O 1
ATOM 894 N N . GLU A 1 112 ? -3.596 -2.545 -6.443 1.00 96.81 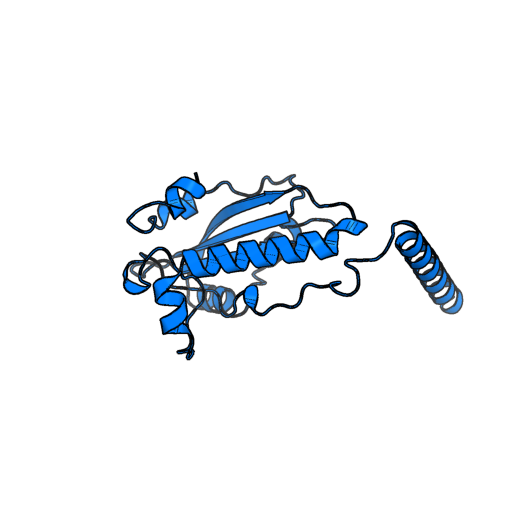112 GLU A N 1
ATOM 895 C CA . GLU A 1 112 ? -3.642 -1.539 -5.374 1.00 96.81 112 GLU A CA 1
ATOM 896 C C . GLU A 1 112 ? -5.049 -0.969 -5.235 1.00 96.81 112 GLU A C 1
ATOM 898 O O . GLU A 1 112 ? -5.591 -0.972 -4.134 1.00 96.81 112 GLU A O 1
ATOM 903 N N . ALA A 1 113 ? -5.663 -0.552 -6.344 1.00 93.94 113 ALA A N 1
ATOM 904 C CA . ALA A 1 113 ? -7.033 -0.058 -6.367 1.00 93.94 113 ALA A CA 1
ATOM 905 C C . ALA A 1 113 ? -8.014 -1.095 -5.810 1.00 93.94 113 ALA A C 1
ATOM 907 O O . ALA A 1 113 ? -8.820 -0.775 -4.938 1.00 93.94 113 ALA A O 1
ATOM 908 N N . THR A 1 114 ? -7.908 -2.343 -6.270 1.00 93.19 114 THR A N 1
ATOM 909 C CA . THR A 1 114 ? -8.776 -3.443 -5.827 1.00 93.19 114 THR A CA 1
ATOM 910 C C . THR A 1 114 ? -8.685 -3.644 -4.317 1.00 93.19 114 THR A C 1
ATOM 912 O O . THR A 1 114 ? -9.706 -3.656 -3.634 1.00 93.19 114 THR A O 1
ATOM 915 N N . LEU A 1 115 ? -7.470 -3.743 -3.771 1.00 95.31 115 LEU A N 1
ATOM 916 C CA . LEU A 1 115 ? -7.261 -3.922 -2.333 1.00 95.31 115 LEU A CA 1
ATOM 917 C C . LEU A 1 115 ? -7.659 -2.671 -1.541 1.00 95.31 115 LEU A C 1
ATOM 919 O O . LEU A 1 115 ? -8.213 -2.786 -0.449 1.00 95.31 115 LEU A O 1
ATOM 923 N N . ALA A 1 116 ? -7.426 -1.479 -2.091 1.00 94.00 116 ALA A N 1
ATOM 924 C CA . ALA A 1 116 ? -7.793 -0.229 -1.445 1.00 94.00 116 ALA A CA 1
ATOM 925 C C . ALA A 1 116 ? -9.316 -0.086 -1.281 1.00 94.00 116 ALA A C 1
ATOM 927 O O . ALA A 1 116 ? -9.781 0.376 -0.234 1.00 94.00 116 ALA A O 1
ATOM 928 N N . PHE A 1 117 ? -10.089 -0.514 -2.285 1.00 91.06 117 PHE A N 1
ATOM 929 C CA . PHE A 1 117 ? -11.548 -0.577 -2.207 1.00 91.06 117 PHE A CA 1
ATOM 930 C C . PHE A 1 117 ? -12.028 -1.727 -1.319 1.00 91.06 117 PHE A C 1
ATOM 932 O O . PHE A 1 117 ? -12.845 -1.491 -0.433 1.00 91.06 117 PHE A O 1
ATOM 939 N N . ALA A 1 118 ? -11.481 -2.937 -1.483 1.00 92.75 118 ALA A N 1
ATOM 940 C CA . ALA A 1 118 ? -11.882 -4.107 -0.699 1.00 92.75 118 ALA A CA 1
ATOM 941 C C . ALA A 1 118 ? -11.708 -3.895 0.814 1.00 92.75 118 ALA A C 1
ATOM 943 O O . ALA A 1 118 ? -12.551 -4.320 1.596 1.00 92.75 118 ALA A O 1
ATOM 944 N N . PHE A 1 119 ? -10.648 -3.195 1.229 1.00 94.50 119 PHE A N 1
ATOM 945 C CA . PHE A 1 119 ? -10.395 -2.856 2.634 1.00 94.50 119 PHE A CA 1
ATOM 946 C C . PHE A 1 119 ? -10.894 -1.462 3.043 1.00 94.50 119 PHE A C 1
ATOM 948 O O . PHE A 1 119 ? -10.584 -1.001 4.142 1.00 94.50 119 PHE A O 1
ATOM 955 N N . SER A 1 120 ? -11.638 -0.768 2.172 1.00 92.31 120 SER A N 1
ATOM 956 C CA . SER A 1 120 ? -12.211 0.560 2.425 1.00 92.31 120 SER A CA 1
ATOM 957 C C . SER A 1 120 ? -11.211 1.554 3.047 1.00 92.31 120 SER A C 1
ATOM 959 O O . SER A 1 120 ? -11.513 2.240 4.028 1.00 92.31 120 SER A O 1
ATOM 961 N N . VAL A 1 121 ? -9.998 1.644 2.493 1.00 93.69 121 VAL A N 1
ATOM 962 C CA . VAL A 1 121 ? -8.956 2.561 3.003 1.00 93.69 121 VAL A CA 1
ATOM 963 C C . VAL A 1 121 ? -8.945 3.913 2.301 1.00 93.69 121 VAL A C 1
ATOM 965 O O . VAL A 1 121 ? -8.266 4.836 2.754 1.00 93.69 121 VAL A O 1
ATOM 968 N N . VAL A 1 122 ? -9.701 4.057 1.213 1.00 90.25 122 VAL A N 1
ATOM 969 C CA . VAL A 1 122 ? -9.909 5.337 0.533 1.00 90.25 122 VAL A CA 1
ATOM 970 C C . VAL A 1 122 ? -10.946 6.133 1.306 1.00 90.25 122 VAL A C 1
ATOM 972 O O . VAL A 1 122 ? -12.050 5.669 1.577 1.00 90.25 122 VAL A O 1
ATOM 975 N N . ARG A 1 123 ? -10.586 7.353 1.700 1.00 83.62 123 ARG A N 1
ATOM 976 C CA . ARG A 1 123 ? -11.514 8.251 2.373 1.00 83.62 123 ARG A CA 1
ATOM 977 C C . ARG A 1 123 ? -12.549 8.715 1.355 1.00 83.62 123 ARG A C 1
ATOM 979 O O . ARG A 1 123 ? -12.253 9.592 0.542 1.00 83.62 123 ARG A O 1
ATOM 986 N N . ASN A 1 124 ? -13.759 8.173 1.450 1.00 65.56 124 ASN A N 1
ATOM 987 C CA . ASN A 1 124 ? -14.896 8.640 0.668 1.00 65.56 124 ASN A CA 1
ATOM 988 C C . ASN A 1 124 ? -15.120 10.127 0.980 1.00 65.56 124 ASN A C 1
ATOM 990 O O . ASN A 1 124 ? -15.488 10.522 2.088 1.00 65.56 124 ASN A O 1
ATOM 994 N N . ARG A 1 125 ? -14.840 10.987 -0.001 1.00 58.38 125 ARG A N 1
ATOM 995 C CA . ARG A 1 125 ? -15.677 12.178 -0.168 1.00 58.38 125 ARG A CA 1
ATOM 996 C C . ARG A 1 125 ? -16.985 11.640 -0.741 1.00 58.38 125 ARG A C 1
ATOM 998 O O . ARG A 1 125 ? -16.859 10.756 -1.577 1.00 58.38 125 ARG A O 1
ATOM 1005 N N . PRO A 1 126 ? -18.171 12.123 -0.337 1.00 51.75 126 PRO A N 1
ATOM 1006 C CA . PRO A 1 126 ? -19.425 11.645 -0.911 1.00 51.75 126 PRO A CA 1
ATOM 1007 C C . PRO A 1 126 ? -19.335 11.778 -2.432 1.00 51.75 126 PRO A C 1
ATOM 1009 O O . PRO A 1 126 ? -19.341 12.886 -2.976 1.00 51.75 126 PRO A O 1
ATOM 1012 N N . GLN A 1 127 ? -19.120 10.653 -3.103 1.00 51.34 127 GLN A N 1
ATOM 1013 C CA . GLN A 1 127 ? -19.048 10.569 -4.549 1.00 51.34 127 GLN A CA 1
ATOM 1014 C C . GLN A 1 127 ? -20.320 9.864 -4.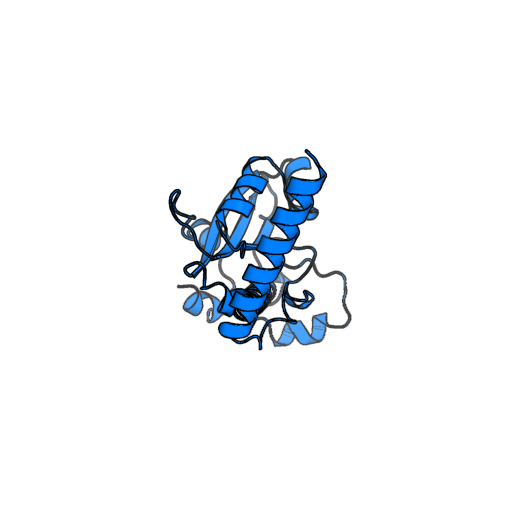985 1.00 51.34 127 GLN A C 1
ATOM 1016 O O . GLN A 1 127 ? -20.802 8.947 -4.330 1.00 51.34 127 GLN A O 1
ATOM 1021 N N . LYS A 1 128 ? -20.866 10.272 -6.130 1.00 52.03 128 LYS A N 1
ATOM 1022 C CA . LYS A 1 128 ? -22.085 9.684 -6.712 1.00 52.03 128 LYS A CA 1
ATOM 1023 C C . LYS A 1 128 ? -21.963 8.179 -7.031 1.00 52.03 128 LYS A C 1
ATOM 1025 O O . LYS A 1 128 ? -22.898 7.603 -7.564 1.00 52.03 128 LYS A O 1
ATOM 1030 N N . THR A 1 129 ? -20.805 7.572 -6.779 1.00 56.94 129 THR A N 1
ATOM 1031 C CA . THR A 1 129 ? -20.480 6.171 -7.054 1.00 56.94 129 THR A CA 1
ATOM 1032 C C . THR A 1 129 ? -20.458 5.299 -5.801 1.00 56.94 129 THR A C 1
ATOM 1034 O O . THR A 1 129 ? -20.230 4.102 -5.938 1.00 56.94 129 THR A O 1
ATOM 1037 N N . ASP A 1 130 ? -20.676 5.855 -4.603 1.00 63.19 130 ASP A N 1
ATOM 1038 C CA . ASP A 1 130 ? -20.664 5.081 -3.350 1.00 63.19 130 ASP A CA 1
ATOM 1039 C C . ASP A 1 130 ? -21.706 3.945 -3.377 1.00 63.19 130 ASP A C 1
ATOM 1041 O O . ASP A 1 130 ? -21.403 2.832 -2.946 1.00 63.19 130 ASP A O 1
ATOM 1045 N N . ASP A 1 131 ? -22.869 4.179 -3.999 1.00 69.06 131 ASP A N 1
ATOM 1046 C CA . ASP A 1 131 ? -23.909 3.159 -4.191 1.00 69.06 131 ASP A CA 1
ATOM 1047 C C . ASP A 1 131 ? -23.404 1.989 -5.051 1.00 69.06 131 ASP A C 1
ATOM 1049 O O . ASP A 1 131 ? -23.590 0.828 -4.695 1.00 69.06 131 ASP A O 1
ATOM 1053 N N . VAL A 1 132 ? -22.671 2.281 -6.132 1.00 72.19 132 VAL A N 1
ATOM 1054 C CA . VAL A 1 132 ? -22.126 1.257 -7.043 1.00 72.19 132 VAL A CA 1
ATOM 1055 C C . VAL A 1 132 ? -21.060 0.417 -6.345 1.00 72.19 132 VAL A C 1
ATOM 1057 O O . VAL A 1 132 ? -21.017 -0.799 -6.503 1.00 72.19 132 VAL A O 1
ATOM 1060 N N . TRP A 1 133 ? -20.192 1.050 -5.555 1.00 73.50 133 TRP A N 1
ATOM 1061 C CA . TRP A 1 133 ? -19.137 0.326 -4.847 1.00 73.50 133 TRP A CA 1
ATOM 1062 C C . TRP A 1 133 ? -19.676 -0.511 -3.693 1.00 73.50 133 TRP A C 1
ATOM 1064 O O . TRP A 1 133 ? -19.097 -1.558 -3.411 1.00 73.50 133 TRP A O 1
ATOM 1074 N N . SER A 1 134 ? -20.780 -0.096 -3.063 1.00 73.00 134 SER A N 1
ATOM 1075 C CA . SER A 1 134 ? -21.387 -0.823 -1.943 1.00 73.00 134 SER A CA 1
ATOM 1076 C C . SER A 1 134 ? -21.824 -2.252 -2.295 1.00 73.00 134 SER A C 1
ATOM 1078 O O . SER A 1 134 ? -21.807 -3.114 -1.420 1.00 73.00 134 SER A O 1
ATOM 1080 N N . GLU A 1 135 ? -22.134 -2.518 -3.568 1.00 77.31 135 GLU A N 1
ATOM 1081 C CA . GLU A 1 135 ? -22.493 -3.852 -4.071 1.00 77.31 135 GLU A CA 1
ATOM 1082 C C . GLU A 1 135 ? -21.276 -4.712 -4.455 1.00 77.31 135 GLU A C 1
ATOM 1084 O O . GLU A 1 135 ? -21.386 -5.931 -4.566 1.00 77.31 135 GLU A O 1
ATOM 1089 N N . ILE A 1 136 ? -20.117 -4.086 -4.683 1.00 79.44 136 ILE A N 1
ATOM 1090 C CA . ILE A 1 136 ? -18.916 -4.744 -5.224 1.00 79.44 136 ILE A CA 1
ATOM 1091 C C . ILE A 1 136 ? -17.907 -5.068 -4.116 1.00 79.44 136 ILE A C 1
ATOM 1093 O O . ILE A 1 136 ? -17.152 -6.037 -4.224 1.00 79.44 136 ILE A O 1
ATOM 1097 N N . VAL A 1 137 ? -17.846 -4.254 -3.058 1.00 86.12 137 VAL A N 1
ATOM 1098 C CA . VAL A 1 137 ? -16.897 -4.479 -1.961 1.00 86.12 137 VAL A CA 1
ATOM 1099 C C . VAL A 1 137 ? -17.359 -5.621 -1.045 1.00 86.12 137 VAL A C 1
ATOM 1101 O O . VAL A 1 137 ? -18.557 -5.758 -0.806 1.00 86.12 137 VAL A O 1
ATOM 1104 N N . PRO A 1 138 ? -16.438 -6.425 -0.474 1.00 89.38 138 PRO A N 1
ATOM 1105 C CA . PRO A 1 138 ? -16.828 -7.615 0.288 1.00 89.38 138 PRO A CA 1
ATOM 1106 C C . PRO A 1 138 ? -17.587 -7.308 1.585 1.00 89.38 138 PRO A C 1
ATOM 1108 O O . PRO A 1 138 ? -18.334 -8.152 2.076 1.00 89.38 138 PRO A O 1
ATOM 1111 N N . TRP A 1 139 ? -17.388 -6.112 2.154 1.00 92.00 139 TRP A N 1
ATOM 1112 C CA . TRP A 1 139 ? -17.941 -5.739 3.455 1.00 92.00 139 TRP A CA 1
ATOM 1113 C C . TRP A 1 139 ? -18.450 -4.292 3.475 1.00 92.00 139 TRP A C 1
ATOM 1115 O O . TRP A 1 139 ? -17.811 -3.410 2.892 1.00 92.00 139 TRP A O 1
ATOM 1125 N N . PRO A 1 140 ? -19.543 -4.000 4.206 1.00 88.31 140 PRO A N 1
ATOM 1126 C CA . PRO A 1 140 ? -20.017 -2.633 4.380 1.00 88.31 140 PRO A CA 1
ATOM 1127 C C . PRO A 1 140 ? -18.995 -1.766 5.121 1.00 88.31 140 PRO A C 1
ATOM 1129 O O . PRO A 1 140 ? -18.415 -2.188 6.123 1.00 88.31 140 PRO A O 1
ATOM 1132 N N . GLN A 1 141 ? -18.845 -0.507 4.704 1.00 85.69 141 GLN A N 1
ATOM 1133 C CA . GLN A 1 141 ? -17.846 0.418 5.257 1.00 85.69 141 GLN A CA 1
ATOM 1134 C C . GLN A 1 141 ? -17.933 0.600 6.785 1.00 85.69 141 GLN A C 1
ATOM 1136 O O . GLN A 1 141 ? -16.915 0.751 7.456 1.00 85.69 141 GLN A O 1
ATOM 1141 N N . ALA A 1 142 ? -19.139 0.556 7.353 1.00 87.50 142 ALA A N 1
ATOM 1142 C CA . ALA A 1 142 ? -19.351 0.717 8.792 1.00 87.50 142 ALA A CA 1
ATOM 1143 C C . ALA A 1 142 ? -18.824 -0.461 9.637 1.00 87.50 142 ALA A C 1
ATOM 1145 O O . ALA A 1 142 ? -18.740 -0.340 10.855 1.00 87.50 142 ALA A O 1
ATOM 1146 N N . THR A 1 143 ? -18.490 -1.596 9.014 1.00 92.62 143 THR A N 1
ATOM 1147 C CA . THR A 1 143 ? -18.045 -2.812 9.718 1.00 92.62 143 THR A CA 1
ATOM 1148 C C . THR A 1 143 ? -16.535 -2.872 9.937 1.00 92.62 143 THR A C 1
ATOM 1150 O O . THR A 1 143 ? -16.064 -3.713 10.702 1.00 92.62 143 THR A O 1
ATOM 1153 N N . PHE A 1 144 ? -15.759 -1.994 9.294 1.00 93.88 144 PHE A N 1
ATOM 1154 C CA . PHE A 1 144 ? -14.305 -2.035 9.398 1.00 93.88 144 PHE A CA 1
ATOM 1155 C C . PHE A 1 144 ? -13.810 -1.507 10.753 1.00 93.88 144 PHE A C 1
ATOM 1157 O O . PHE A 1 144 ? -14.175 -0.401 11.156 1.00 93.88 144 PHE A O 1
ATOM 1164 N N . PRO A 1 145 ? -12.897 -2.227 11.430 1.00 96.12 145 PRO A N 1
ATOM 1165 C CA . PRO A 1 145 ? -12.311 -1.792 12.696 1.00 96.12 145 PRO A CA 1
ATOM 1166 C C . PRO A 1 145 ? -11.160 -0.782 12.512 1.00 96.12 145 PRO A C 1
ATOM 1168 O O . PRO A 1 145 ? -10.285 -0.677 13.370 1.00 96.12 145 PRO A O 1
ATOM 1171 N N . TRP A 1 146 ? -11.132 -0.041 11.401 1.00 96.88 146 TRP A N 1
ATOM 1172 C CA . TRP A 1 146 ? -10.166 1.025 11.124 1.00 96.88 146 TRP A CA 1
ATOM 1173 C C . TRP A 1 146 ? -10.812 2.185 10.371 1.00 96.88 146 TRP A C 1
ATOM 1175 O O . TRP A 1 146 ? -11.828 2.035 9.699 1.00 96.88 146 TRP A O 1
ATOM 1185 N N . ALA A 1 147 ? -10.174 3.352 10.439 1.00 95.00 147 ALA A N 1
ATOM 1186 C CA . ALA A 1 147 ? -10.519 4.500 9.614 1.00 95.00 147 ALA A CA 1
ATOM 1187 C C . ALA A 1 147 ? -9.653 4.554 8.335 1.00 95.00 147 ALA A C 1
ATOM 1189 O O . ALA A 1 147 ? -8.455 4.243 8.385 1.00 95.00 147 ALA A O 1
ATOM 1190 N N . PRO A 1 148 ? -10.211 5.010 7.198 1.00 94.25 148 PRO A N 1
ATOM 1191 C CA . PRO A 1 148 ? -9.467 5.164 5.953 1.00 94.25 148 PRO A CA 1
ATOM 1192 C C . PRO A 1 148 ? -8.419 6.278 6.039 1.00 94.25 148 PRO A C 1
ATOM 1194 O O . PRO A 1 148 ? -8.659 7.335 6.639 1.00 94.25 148 PRO A O 1
ATOM 1197 N N . LEU A 1 149 ? -7.273 6.077 5.381 1.00 94.69 149 LEU A N 1
ATOM 1198 C CA . LEU A 1 149 ? -6.184 7.057 5.336 1.00 94.69 149 LEU A CA 1
ATOM 1199 C C . LEU A 1 149 ? -5.712 7.430 3.918 1.00 94.69 149 LEU A C 1
ATOM 1201 O O . LEU A 1 149 ? -4.928 8.369 3.772 1.00 94.69 149 LEU A O 1
ATOM 1205 N N . CYS A 1 150 ? -6.207 6.781 2.864 1.00 92.00 150 CYS A N 1
ATOM 1206 C CA . CYS A 1 150 ? -5.897 7.150 1.481 1.00 92.00 150 CYS A CA 1
ATOM 1207 C C . CYS A 1 150 ? -6.773 8.329 1.015 1.00 92.00 150 CYS A C 1
ATOM 1209 O O . CYS A 1 150 ? -7.978 8.362 1.258 1.00 92.00 150 CYS A O 1
ATOM 1211 N N . THR A 1 151 ? -6.178 9.323 0.345 1.00 86.69 151 THR A N 1
ATOM 1212 C CA . THR A 1 151 ? -6.905 10.481 -0.229 1.00 86.69 151 THR A CA 1
ATOM 1213 C C . THR A 1 151 ? -7.403 10.261 -1.647 1.00 86.69 151 THR A C 1
ATOM 1215 O O . THR A 1 151 ? -8.309 10.962 -2.090 1.00 86.69 151 THR A O 1
ATOM 1218 N N . HIS A 1 152 ? -6.762 9.348 -2.362 1.00 85.12 152 HIS A N 1
ATOM 1219 C CA . HIS A 1 152 ? -7.028 9.000 -3.745 1.00 85.12 152 HIS A CA 1
ATOM 1220 C C . HIS A 1 152 ? -6.977 7.480 -3.874 1.00 85.12 152 HIS A C 1
ATOM 1222 O O . HIS A 1 152 ? -6.447 6.793 -2.998 1.00 85.12 152 HIS A O 1
ATOM 1228 N N . SER A 1 153 ? -7.562 6.981 -4.956 1.00 88.19 153 SER A N 1
ATOM 1229 C CA . SER A 1 153 ? -7.449 5.588 -5.372 1.00 88.19 153 SER A CA 1
ATOM 1230 C C . SER A 1 153 ? -6.530 5.519 -6.585 1.00 88.19 153 SER A C 1
ATOM 1232 O O . SER A 1 153 ? -6.677 6.340 -7.495 1.00 88.19 153 SER A O 1
ATOM 1234 N N . ALA A 1 154 ? -5.664 4.504 -6.623 1.00 91.38 154 ALA A N 1
ATOM 1235 C CA . ALA A 1 154 ? -4.851 4.148 -7.786 1.00 91.38 154 ALA A CA 1
ATOM 1236 C C . ALA A 1 154 ? -5.692 3.916 -9.057 1.00 91.38 154 ALA A C 1
ATOM 1238 O O . ALA A 1 154 ? -5.185 4.017 -10.170 1.00 91.38 154 ALA A O 1
ATOM 1239 N N . PHE A 1 155 ? -6.998 3.667 -8.905 1.00 88.25 155 PHE A N 1
ATOM 1240 C CA . PHE A 1 155 ? -7.952 3.543 -10.008 1.00 88.25 155 PHE A CA 1
ATOM 1241 C C . PHE A 1 155 ? -8.005 4.785 -10.911 1.00 88.25 155 PHE A C 1
ATOM 1243 O O . PHE A 1 155 ? -8.279 4.674 -12.101 1.00 88.25 155 PHE A O 1
ATOM 1250 N N . TRP A 1 156 ? -7.736 5.967 -10.351 1.00 87.31 156 TRP A N 1
ATOM 1251 C CA . TRP A 1 156 ? -7.775 7.239 -11.079 1.00 87.31 156 TRP A CA 1
ATOM 1252 C C . TRP A 1 156 ? -6.414 7.656 -11.643 1.00 87.31 156 TRP A C 1
ATOM 1254 O O . TRP A 1 156 ? -6.278 8.755 -12.182 1.00 87.31 156 TRP A O 1
ATOM 1264 N N . GLU A 1 157 ? -5.391 6.819 -11.490 1.00 86.56 157 GLU A N 1
ATOM 1265 C CA . GLU A 1 157 ? -4.041 7.132 -11.934 1.00 86.56 157 GLU A CA 1
ATOM 1266 C C . GLU A 1 157 ? -3.794 6.680 -13.371 1.00 86.56 157 GLU A C 1
ATOM 1268 O O . GLU A 1 157 ? -4.194 5.598 -13.796 1.00 86.56 157 GLU A O 1
ATOM 1273 N N . VAL A 1 158 ? -3.049 7.499 -14.114 1.00 86.56 158 VAL A N 1
ATOM 1274 C CA . VAL A 1 158 ? -2.490 7.104 -15.408 1.00 86.56 158 VAL A CA 1
ATOM 1275 C C . VAL A 1 158 ? -1.074 6.569 -15.167 1.00 86.56 158 VAL A C 1
ATOM 1277 O O . VAL A 1 158 ? -0.214 7.330 -14.706 1.00 86.56 158 VAL A O 1
ATOM 1280 N N . PRO A 1 159 ? -0.785 5.287 -15.474 1.00 83.12 159 PRO A N 1
ATOM 1281 C CA . PRO A 1 159 ? 0.538 4.719 -15.258 1.00 83.12 159 PRO A CA 1
ATOM 1282 C C . PRO A 1 159 ? 1.618 5.487 -16.023 1.00 83.12 159 PRO A C 1
ATOM 1284 O O . PRO A 1 159 ? 1.488 5.798 -17.210 1.00 83.12 159 PRO A O 1
ATOM 1287 N N . ARG A 1 160 ? 2.747 5.746 -15.360 1.00 82.19 160 ARG A N 1
ATOM 1288 C CA . ARG A 1 160 ? 3.910 6.354 -16.017 1.00 82.19 160 ARG A CA 1
ATOM 1289 C C . ARG A 1 160 ? 4.458 5.429 -17.099 1.00 82.19 160 ARG A C 1
ATOM 1291 O O . ARG A 1 160 ? 4.892 4.317 -16.793 1.00 82.19 160 ARG A O 1
ATOM 1298 N N . GLY A 1 161 ? 4.528 5.944 -18.325 1.00 80.62 161 GLY A N 1
ATOM 1299 C CA . GLY A 1 161 ? 4.978 5.193 -19.492 1.00 80.62 161 GLY A CA 1
ATOM 1300 C C . GLY A 1 161 ? 3.869 4.390 -20.168 1.00 80.62 161 GLY A C 1
ATOM 1301 O O . GLY A 1 161 ? 4.187 3.464 -20.894 1.00 80.62 161 GLY A O 1
ATOM 1302 N N . ILE A 1 162 ? 2.586 4.688 -19.940 1.00 80.75 162 ILE A N 1
ATOM 1303 C CA . ILE A 1 162 ? 1.480 4.000 -20.631 1.00 80.75 162 ILE A CA 1
ATOM 1304 C C . ILE A 1 162 ? 1.606 4.069 -22.168 1.00 80.75 162 ILE A C 1
ATOM 1306 O O . ILE A 1 162 ? 1.293 3.108 -22.863 1.00 80.75 162 ILE A O 1
ATOM 1310 N N . ASP A 1 163 ? 2.176 5.158 -22.693 1.00 82.00 163 ASP A N 1
ATOM 1311 C CA . ASP A 1 163 ? 2.537 5.366 -24.103 1.00 82.00 163 ASP A CA 1
ATOM 1312 C C . ASP A 1 163 ? 3.602 4.377 -24.619 1.00 82.00 163 ASP A C 1
ATOM 1314 O O . ASP A 1 163 ? 3.907 4.333 -25.809 1.00 82.00 163 ASP A O 1
ATOM 1318 N N . LYS A 1 164 ? 4.173 3.576 -23.716 1.00 80.38 164 LYS A N 1
ATOM 1319 C CA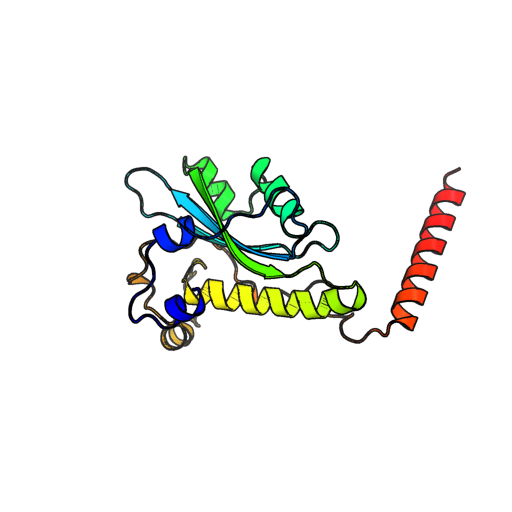 . LYS A 1 164 ? 5.292 2.659 -23.930 1.00 80.38 164 LYS A CA 1
ATOM 1320 C C . LYS A 1 164 ? 4.920 1.188 -23.737 1.00 80.38 164 LYS A C 1
ATOM 1322 O O . LYS A 1 164 ? 5.809 0.357 -23.619 1.00 80.38 164 LYS A O 1
ATOM 1327 N N . ILE A 1 165 ? 3.636 0.843 -23.680 1.00 78.62 165 ILE A N 1
ATOM 1328 C CA . ILE A 1 165 ? 3.219 -0.560 -23.504 1.00 78.62 165 ILE A CA 1
ATOM 1329 C C . ILE A 1 165 ? 3.514 -1.418 -24.747 1.00 78.62 165 ILE A C 1
ATOM 1331 O O . ILE A 1 165 ? 3.715 -2.618 -24.615 1.00 78.62 165 ILE A O 1
ATOM 1335 N N . ASN A 1 166 ? 3.608 -0.805 -25.931 1.00 79.81 166 ASN A N 1
ATOM 1336 C CA . ASN A 1 166 ? 3.778 -1.515 -27.204 1.00 79.81 166 ASN A CA 1
ATOM 1337 C C . ASN A 1 166 ? 5.139 -1.274 -27.871 1.00 79.81 166 ASN A C 1
ATOM 1339 O O . ASN A 1 166 ? 5.258 -1.491 -29.073 1.00 79.81 166 ASN A O 1
ATOM 1343 N N . ILE A 1 167 ? 6.143 -0.781 -27.137 1.00 81.38 167 ILE A N 1
ATOM 1344 C CA . ILE A 1 167 ? 7.472 -0.610 -27.734 1.00 81.38 167 ILE A CA 1
ATOM 1345 C C . ILE A 1 167 ? 8.166 -1.970 -27.816 1.00 81.38 167 ILE A C 1
ATOM 1347 O O . ILE A 1 167 ? 8.157 -2.736 -26.853 1.00 81.38 167 ILE A O 1
ATOM 1351 N N . THR A 1 168 ? 8.803 -2.245 -28.945 1.00 82.44 168 THR A N 1
ATOM 1352 C CA . THR A 1 168 ? 9.647 -3.427 -29.131 1.00 82.44 168 THR A CA 1
ATOM 1353 C C . THR A 1 168 ? 10.992 -3.281 -28.409 1.00 82.44 168 THR A C 1
ATOM 1355 O O . THR A 1 168 ? 11.421 -2.180 -28.053 1.00 82.44 168 THR A O 1
ATOM 1358 N N . SER A 1 169 ? 11.693 -4.402 -28.206 1.00 81.75 169 SER A N 1
ATOM 1359 C CA . SER A 1 169 ? 13.047 -4.397 -27.635 1.00 81.75 169 SER A CA 1
ATOM 1360 C C . SER A 1 169 ? 14.030 -3.584 -28.479 1.00 81.75 169 SER A C 1
ATOM 1362 O O . SER A 1 169 ? 14.872 -2.888 -27.924 1.00 81.75 169 SER A O 1
ATOM 1364 N N . GLU A 1 170 ? 13.905 -3.637 -29.806 1.00 83.62 170 GLU A N 1
ATOM 1365 C CA . GLU A 1 170 ? 14.760 -2.894 -30.738 1.00 83.62 170 GLU A CA 1
ATOM 1366 C C . GLU A 1 170 ? 14.564 -1.380 -30.586 1.00 83.62 170 GLU A C 1
ATOM 1368 O O . GLU A 1 170 ? 15.509 -0.654 -30.282 1.00 83.62 170 GLU A O 1
ATOM 1373 N N . GLU A 1 171 ? 13.319 -0.913 -30.650 1.00 84.19 171 GLU A N 1
ATOM 1374 C CA . GLU A 1 171 ? 12.970 0.496 -30.439 1.00 84.19 171 GLU A CA 1
ATOM 1375 C C . GLU A 1 171 ? 13.359 1.003 -29.034 1.00 84.19 171 GLU A C 1
ATOM 1377 O O . GLU A 1 171 ? 13.672 2.185 -28.848 1.00 84.19 171 GLU A O 1
ATOM 1382 N N . LEU A 1 172 ? 13.327 0.136 -28.013 1.00 83.44 172 LEU A N 1
ATOM 1383 C CA . LEU A 1 172 ? 13.799 0.479 -26.672 1.00 83.44 172 LEU A CA 1
ATOM 1384 C C . LEU A 1 172 ? 15.314 0.732 -26.666 1.00 83.44 172 LEU A C 1
ATOM 1386 O O . LEU A 1 172 ? 15.758 1.735 -26.098 1.00 83.44 172 LEU A O 1
ATOM 1390 N N . GLU A 1 173 ? 16.097 -0.132 -27.310 1.00 86.50 173 GLU A N 1
ATOM 1391 C CA . GLU A 1 173 ? 17.551 0.024 -27.414 1.00 86.50 173 GLU A CA 1
ATOM 1392 C C . GLU A 1 173 ? 17.942 1.241 -28.268 1.00 86.50 173 GLU A C 1
ATOM 1394 O O . GLU A 1 173 ? 18.805 2.024 -27.863 1.00 86.50 173 GLU A O 1
ATOM 1399 N N . GLU A 1 174 ? 17.239 1.507 -29.372 1.00 85.75 174 GLU A N 1
ATOM 1400 C CA . GLU A 1 174 ? 17.434 2.725 -30.173 1.00 85.75 174 GLU A CA 1
ATOM 1401 C C . GLU A 1 174 ? 17.201 3.999 -29.350 1.00 85.75 174 GLU A C 1
ATOM 1403 O O . GLU A 1 174 ? 17.985 4.955 -29.391 1.00 85.75 174 GLU A O 1
ATOM 1408 N N . ARG A 1 175 ? 16.140 4.018 -28.533 1.00 83.12 175 ARG A N 1
ATOM 1409 C CA . ARG A 1 175 ? 15.850 5.143 -27.633 1.00 83.12 175 ARG A CA 1
ATOM 1410 C C . ARG A 1 175 ? 16.936 5.325 -26.581 1.00 83.12 175 ARG A C 1
ATOM 1412 O O . ARG A 1 175 ? 17.290 6.471 -26.287 1.00 83.12 175 ARG A O 1
ATOM 1419 N N . LYS A 1 176 ? 17.474 4.237 -26.023 1.00 84.75 176 LYS A N 1
ATOM 1420 C CA . LYS A 1 176 ? 18.597 4.296 -25.075 1.00 84.75 176 LYS A CA 1
ATOM 1421 C C . LYS A 1 176 ? 19.847 4.861 -25.734 1.00 84.75 176 LYS A C 1
ATOM 1423 O O . LYS A 1 176 ? 20.460 5.767 -25.166 1.00 84.75 176 LYS A O 1
ATOM 1428 N N . ALA A 1 177 ? 20.182 4.396 -26.936 1.00 85.19 177 ALA A N 1
ATOM 1429 C CA . ALA A 1 177 ? 21.319 4.895 -27.702 1.00 85.19 177 ALA A CA 1
ATOM 1430 C C . ALA A 1 177 ? 21.184 6.402 -27.983 1.00 85.19 177 ALA A C 1
ATOM 1432 O O . ALA A 1 177 ? 22.096 7.176 -27.679 1.00 85.19 177 ALA A O 1
ATOM 1433 N N . MET A 1 178 ? 20.008 6.851 -28.439 1.00 83.12 178 MET A N 1
ATOM 1434 C CA . MET A 1 178 ? 19.726 8.274 -28.660 1.00 83.12 178 MET A CA 1
ATOM 1435 C C . MET A 1 178 ? 19.837 9.111 -27.378 1.00 83.12 178 MET A C 1
ATOM 1437 O O . MET A 1 178 ? 20.375 10.221 -27.399 1.00 83.12 178 MET A O 1
ATOM 1441 N N . GLN A 1 179 ? 19.336 8.613 -26.244 1.00 82.88 179 GLN A N 1
ATOM 1442 C CA . GLN A 1 179 ? 19.442 9.317 -24.962 1.00 82.88 179 GLN A CA 1
ATOM 1443 C C . GLN A 1 179 ? 20.889 9.405 -24.468 1.00 82.88 179 GLN A C 1
ATOM 1445 O O . GLN A 1 179 ? 21.305 10.467 -23.997 1.00 82.88 179 GLN A O 1
ATOM 1450 N N . ALA A 1 180 ? 21.662 8.324 -24.597 1.00 83.69 180 ALA A N 1
ATOM 1451 C CA . ALA A 1 180 ? 23.078 8.299 -24.244 1.00 83.69 180 ALA A CA 1
ATOM 1452 C C . ALA A 1 180 ? 23.877 9.302 -25.088 1.00 83.69 180 ALA A C 1
ATOM 1454 O O . ALA A 1 180 ? 24.645 10.092 -24.535 1.00 83.69 180 ALA A O 1
ATOM 1455 N N . GLN A 1 181 ? 23.622 9.348 -26.399 1.00 82.94 181 GLN A N 1
ATOM 1456 C CA . GLN A 1 181 ? 24.257 10.295 -27.314 1.00 82.94 181 GLN A CA 1
ATOM 1457 C C . GLN A 1 181 ? 23.913 11.750 -26.968 1.00 82.94 181 GLN A C 1
ATOM 1459 O O . GLN A 1 181 ? 24.806 12.589 -26.863 1.00 82.94 181 GLN A O 1
ATOM 1464 N N . ARG A 1 182 ? 22.635 12.058 -26.705 1.00 80.12 182 ARG A N 1
ATOM 1465 C CA . ARG A 1 182 ? 22.213 13.404 -26.271 1.00 80.12 182 ARG A CA 1
ATOM 1466 C C . ARG A 1 182 ? 22.892 13.825 -24.973 1.00 80.12 182 ARG A C 1
ATOM 1468 O O . ARG A 1 182 ? 23.351 14.960 -24.861 1.00 80.12 182 ARG A O 1
ATOM 1475 N N . LYS A 1 183 ? 22.968 12.916 -23.996 1.00 80.69 183 LYS A N 1
ATOM 1476 C CA . LYS A 1 183 ? 23.631 13.180 -22.717 1.00 80.69 183 LYS A CA 1
ATOM 1477 C C . LYS A 1 183 ? 25.115 13.473 -22.927 1.00 80.69 183 LYS A C 1
ATOM 1479 O O . LYS A 1 183 ? 25.594 14.457 -22.379 1.00 80.69 183 LYS A O 1
ATOM 1484 N N . TYR A 1 184 ? 25.790 12.679 -23.760 1.00 79.44 184 TYR A N 1
ATOM 1485 C CA . TYR A 1 184 ? 27.191 12.875 -24.127 1.00 79.44 184 TYR A CA 1
ATOM 1486 C C . TYR A 1 184 ? 27.432 14.258 -24.755 1.00 79.44 184 TYR A C 1
ATOM 1488 O O . TYR A 1 184 ? 28.253 15.017 -24.239 1.00 79.44 184 TYR A O 1
ATOM 1496 N N . CYS A 1 185 ? 26.649 14.643 -25.772 1.00 76.00 185 CYS A N 1
ATOM 1497 C CA . CYS A 1 185 ? 26.752 15.960 -26.413 1.00 76.00 185 CYS A CA 1
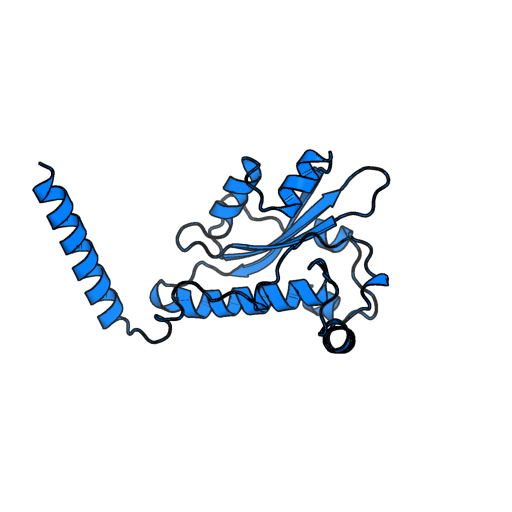ATOM 1498 C C . CYS A 1 185 ? 26.569 17.125 -25.423 1.00 76.00 185 CYS A C 1
ATOM 1500 O O . CYS A 1 185 ? 27.329 18.091 -25.466 1.00 76.00 185 CYS A O 1
ATOM 1502 N N . LEU A 1 186 ? 25.608 17.027 -24.497 1.00 73.81 186 LEU A N 1
ATOM 1503 C CA . LEU A 1 186 ? 25.361 18.063 -23.483 1.00 73.81 186 LEU A CA 1
ATOM 1504 C C . LEU A 1 186 ? 26.506 18.202 -22.470 1.00 73.81 186 LEU A C 1
ATOM 1506 O O . LEU A 1 186 ? 26.769 19.307 -21.999 1.00 73.81 186 LEU A O 1
ATOM 1510 N N . THR A 1 187 ? 27.195 17.110 -22.132 1.00 73.75 187 THR A N 1
ATOM 1511 C CA . THR A 1 187 ? 28.413 17.163 -21.305 1.00 73.75 187 THR A CA 1
ATOM 1512 C C . THR A 1 187 ? 29.611 17.736 -22.058 1.00 73.75 187 THR A C 1
ATOM 1514 O O . THR A 1 187 ? 30.390 18.467 -21.459 1.00 73.75 187 THR A O 1
ATOM 1517 N N . CYS A 1 188 ? 29.746 17.472 -23.361 1.00 64.00 188 CYS A N 1
ATOM 1518 C CA . CYS A 1 188 ? 30.848 18.000 -24.171 1.00 64.00 188 CYS A CA 1
ATOM 1519 C C . CYS A 1 188 ? 30.727 19.499 -24.483 1.00 64.00 188 CYS A C 1
ATOM 1521 O O . CYS A 1 188 ? 31.735 20.121 -24.771 1.00 64.00 188 CYS A O 1
ATOM 1523 N N . HIS A 1 189 ? 29.525 20.084 -24.444 1.00 55.34 189 HIS A N 1
ATOM 1524 C CA . HIS A 1 189 ? 29.311 21.532 -24.628 1.00 55.34 189 HIS A CA 1
ATOM 1525 C C . HIS A 1 189 ? 29.373 22.345 -23.321 1.00 55.34 189 HIS A C 1
ATOM 1527 O O . HIS A 1 189 ? 29.135 23.551 -23.334 1.00 55.34 189 HIS A O 1
ATOM 1533 N N . ARG A 1 190 ? 29.640 21.697 -22.179 1.00 53.59 190 ARG A N 1
ATOM 1534 C CA . ARG A 1 190 ? 29.807 22.350 -20.867 1.00 53.59 190 ARG A CA 1
ATOM 1535 C C . ARG A 1 190 ? 31.261 22.400 -20.381 1.00 53.59 190 ARG A C 1
ATOM 1537 O O . ARG A 1 190 ? 31.490 22.945 -19.304 1.00 53.59 190 ARG A O 1
ATOM 1544 N N . ASN A 1 191 ? 32.193 21.857 -21.162 1.00 44.50 191 ASN A N 1
ATOM 1545 C CA . ASN A 1 191 ? 33.641 21.955 -20.972 1.00 44.50 191 ASN A CA 1
ATOM 1546 C C . ASN A 1 191 ? 34.235 22.804 -22.095 1.00 44.50 191 ASN A C 1
ATOM 1548 O O . ASN A 1 191 ? 35.274 23.442 -21.837 1.00 44.50 191 ASN A O 1
#